Protein AF-X1D883-F1 (afdb_monomer)

Solvent-accessible surface area (backbone atoms only — not comparable to full-atom values): 13574 Å² total; per-residue (Å²): 134,87,80,60,68,56,67,52,77,50,74,53,101,88,51,75,39,52,42,36,80,60,18,36,66,36,78,69,44,77,38,83,47,98,92,41,38,21,60,31,27,49,59,65,89,51,44,82,76,77,52,63,27,38,45,31,42,34,38,38,55,50,64,95,82,38,52,54,21,26,47,31,27,39,49,76,81,85,54,86,77,44,56,49,48,35,40,38,39,30,52,27,39,37,38,23,12,22,16,48,33,36,62,37,104,62,42,32,28,40,35,42,33,40,38,30,47,28,41,37,35,35,45,79,39,101,75,44,44,35,33,32,39,48,55,26,58,74,58,17,36,45,39,35,40,30,48,27,39,36,37,23,45,24,32,39,36,44,30,25,34,33,46,34,39,43,30,47,29,40,35,36,40,32,23,67,88,44,82,40,76,28,39,37,34,37,41,32,45,32,27,57,25,40,42,29,49,28,37,33,33,51,34,90,75,49,44,44,51,38,37,31,36,34,36,35,29,36,32,32,51,26,38,42,29,47,27,38,30,31,61,23,36,26,29,36,40,42,79,33,80,64,63,17,29,48,36,37,41,32,45,27,40,25,38,23,41,83,77,90,59,87,71,93,45,63,35,79,46,74,38,51,45,65,64,46,77,44,77,58,47,73,46,121

Foldseek 3Di:
DDFDFDWDWDDDVVDTKGFDTPWGWDQWDQDQDPPAGERTEHEQVSPPVVDATETAQTETDPPPPHLRYEPYEPDDPPDAEGEDERYEYEHYEYETNAADYDYDPHAYAYEAHHHEHYEYEHAQDPRHDENEAHAHPAEHENAEHEHYEYHEQEHYEYHRYEHYEHAHYEYAHAHAPDAAAGEHYEYENYENYEYAHYEYAYHPRHPYQAFEHEEYEQYYLYEYEHYEHAAGQAYYYYPYQERAENYEYEHYEFHYDNPPGDDHHQDYYDNYHNYHYYNYHTHD

pLDDT: mean 79.9, std 17.35, range [32.41, 98.75]

InterPro domains:
  IPR006626 Parallel beta-helix repeat [SM00710] (20-41)
  IPR006626 Parallel beta-helix repeat [SM00710] (50-86)
  IPR006626 Parallel beta-helix repeat [SM00710] (140-160)
  IPR006626 Parallel beta-helix repeat [SM00710] (190-213)
  IPR006626 Parallel beta-helix repeat [SM00710] (219-240)
  IPR006626 Parallel beta-helix repeat [SM00710] (244-270)
  IPR011050 Pectin lyase fold/virulence factor [SSF51126] (13-282)
  IPR012334 Pectin lyase fold [G3DSA:2.160.20.10] (1-284)

Organism: NCBI:txid412755

Structure (mmCIF, N/CA/C/O backbone):
data_AF-X1D883-F1
#
_entry.id   AF-X1D883-F1
#
loop_
_atom_site.group_PDB
_atom_site.id
_atom_site.type_symbol
_atom_site.label_atom_id
_atom_site.label_alt_id
_atom_site.label_comp_id
_atom_site.label_asym_id
_atom_site.label_entity_id
_atom_site.label_seq_id
_atom_site.pdbx_PDB_ins_code
_atom_site.Cartn_x
_atom_site.Cartn_y
_atom_site.Cartn_z
_atom_site.occupancy
_atom_site.B_iso_or_equiv
_atom_site.auth_seq_id
_atom_site.auth_comp_id
_atom_site.auth_asym_id
_atom_site.auth_atom_id
_atom_site.pdbx_PDB_model_num
ATOM 1 N N . THR A 1 1 ? -4.582 23.651 20.468 1.00 42.09 1 THR A N 1
ATOM 2 C CA . THR A 1 1 ? -3.365 22.908 20.849 1.00 42.09 1 THR A CA 1
ATOM 3 C C . THR A 1 1 ? -2.184 23.548 20.151 1.00 42.09 1 THR A C 1
ATOM 5 O O . THR A 1 1 ? -2.283 23.847 18.969 1.00 42.09 1 THR A O 1
ATOM 8 N N . THR A 1 2 ? -1.123 23.874 20.884 1.00 32.41 2 THR A N 1
ATOM 9 C CA . THR A 1 2 ? 0.096 24.473 20.321 1.00 32.41 2 THR A CA 1
ATOM 10 C C . THR A 1 2 ? 0.924 23.347 19.706 1.00 32.41 2 THR A C 1
ATOM 12 O O . THR A 1 2 ? 1.340 22.447 20.430 1.00 32.41 2 THR A O 1
ATOM 15 N N . TYR A 1 3 ? 1.105 23.344 18.385 1.00 36.00 3 TYR A N 1
ATOM 16 C CA . TYR A 1 3 ? 1.985 22.384 17.714 1.00 36.00 3 TYR A CA 1
ATOM 17 C C . TYR A 1 3 ? 3.427 22.851 17.908 1.00 36.00 3 TYR A C 1
ATOM 19 O O . TYR A 1 3 ? 3.770 23.959 17.501 1.00 36.00 3 TYR A O 1
ATOM 27 N N . ASN A 1 4 ? 4.257 22.036 18.555 1.00 38.09 4 ASN A N 1
ATOM 28 C CA . ASN A 1 4 ? 5.688 22.300 18.629 1.00 38.09 4 ASN A CA 1
ATOM 29 C C . ASN A 1 4 ? 6.327 21.748 17.352 1.00 38.09 4 ASN A C 1
ATOM 31 O O . ASN A 1 4 ? 6.221 20.553 17.088 1.00 38.09 4 ASN A O 1
ATOM 35 N N . THR A 1 5 ? 6.972 22.604 16.563 1.00 38.53 5 THR A N 1
ATOM 36 C CA . THR A 1 5 ? 7.836 22.154 15.468 1.00 38.53 5 THR A CA 1
ATOM 37 C C . THR A 1 5 ? 9.065 21.505 16.089 1.00 38.53 5 THR A C 1
ATOM 39 O O . THR A 1 5 ? 9.825 22.176 16.788 1.00 38.53 5 THR A O 1
ATOM 42 N N . VAL A 1 6 ? 9.243 20.201 15.883 1.00 41.31 6 VAL A N 1
ATOM 43 C CA . VAL A 1 6 ? 10.433 19.488 16.355 1.00 41.31 6 VAL A CA 1
ATOM 44 C C . VAL A 1 6 ? 11.397 19.379 15.182 1.00 41.31 6 VAL A C 1
ATOM 46 O O . VAL A 1 6 ? 11.105 18.703 14.202 1.00 41.31 6 VAL A O 1
ATOM 49 N N . HIS A 1 7 ? 12.537 20.058 15.281 1.00 39.41 7 HIS A N 1
ATOM 50 C CA . HIS A 1 7 ? 13.674 19.813 14.402 1.00 39.41 7 HIS A CA 1
ATOM 51 C C . HIS A 1 7 ? 14.576 18.789 15.093 1.00 39.41 7 HIS A C 1
ATOM 53 O O . HIS A 1 7 ? 15.016 19.015 16.223 1.00 39.41 7 HIS A O 1
ATOM 59 N N . VAL A 1 8 ? 14.780 17.636 14.455 1.00 49.00 8 VAL A N 1
ATOM 60 C CA . VAL A 1 8 ? 15.656 16.574 14.961 1.00 49.00 8 VAL A CA 1
ATOM 61 C C . VAL A 1 8 ? 16.778 16.392 13.955 1.00 49.00 8 VAL A C 1
ATOM 63 O O . VAL A 1 8 ? 16.603 15.708 12.949 1.00 49.00 8 VAL A O 1
ATOM 66 N N . ASP A 1 9 ? 17.927 16.989 14.251 1.00 40.84 9 ASP A N 1
ATOM 67 C CA . ASP A 1 9 ? 19.173 16.664 13.569 1.00 40.84 9 ASP A CA 1
ATOM 68 C C . ASP A 1 9 ? 19.806 15.473 14.284 1.00 40.84 9 ASP A C 1
ATOM 70 O O . ASP A 1 9 ? 20.277 15.589 15.420 1.00 40.84 9 ASP A O 1
ATOM 74 N N . PHE A 1 10 ? 19.835 14.314 13.628 1.00 44.75 10 PHE A N 1
ATOM 75 C CA . PHE A 1 10 ? 20.725 13.241 14.053 1.00 44.75 10 PHE A CA 1
ATOM 76 C C . PHE A 1 10 ? 21.980 13.289 13.186 1.00 44.75 10 PHE A C 1
ATOM 78 O O . PHE A 1 10 ? 21.936 13.066 11.975 1.00 44.75 10 PHE A O 1
ATOM 85 N N . VAL A 1 11 ? 23.109 13.608 13.816 1.00 40.00 11 VAL A N 1
ATOM 86 C CA . VAL A 1 11 ? 24.421 13.625 13.168 1.00 40.00 11 VAL A CA 1
ATOM 87 C C . VAL A 1 11 ? 25.138 12.336 13.551 1.00 40.00 11 VAL A C 1
ATOM 89 O O . VAL A 1 11 ? 25.642 12.208 14.666 1.00 40.00 11 VAL A O 1
ATOM 92 N N . ASN A 1 12 ? 25.186 11.369 12.635 1.00 40.53 12 ASN A N 1
ATOM 93 C CA . ASN A 1 12 ? 26.183 10.303 12.722 1.00 40.53 12 ASN A CA 1
ATOM 94 C C . ASN A 1 12 ? 27.512 10.867 12.167 1.00 40.53 12 ASN A C 1
ATOM 96 O O . ASN A 1 12 ? 27.457 11.713 11.270 1.00 40.53 12 ASN A O 1
ATOM 100 N N . PRO A 1 13 ? 28.700 10.434 12.628 1.00 43.12 13 PRO A N 1
ATOM 101 C CA . PRO A 1 13 ? 30.003 10.751 12.030 1.00 43.12 13 PRO A CA 1
ATOM 102 C C 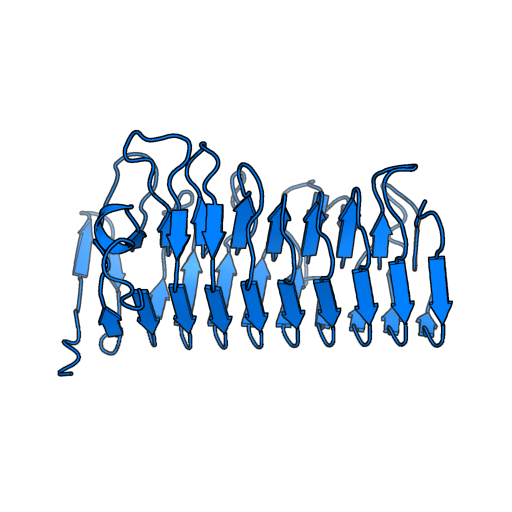. PRO A 1 13 ? 30.096 10.767 10.490 1.00 43.12 13 PRO A C 1
ATOM 104 O O . PRO A 1 13 ? 30.940 11.492 9.971 1.00 43.12 13 PRO A O 1
ATOM 107 N N . ASP A 1 14 ? 29.223 10.047 9.774 1.00 48.59 14 ASP A N 1
ATOM 108 C CA . ASP A 1 14 ? 29.270 9.887 8.314 1.00 48.59 14 ASP A CA 1
ATOM 109 C C . ASP A 1 14 ? 28.107 10.553 7.536 1.00 48.59 14 ASP A C 1
ATOM 111 O O . ASP A 1 14 ? 28.023 10.405 6.317 1.00 48.59 14 ASP A O 1
ATOM 115 N N . GLY A 1 15 ? 27.199 11.297 8.191 1.00 49.12 15 GLY A N 1
ATOM 116 C CA . GLY A 1 15 ? 26.105 11.998 7.497 1.00 49.12 15 GLY A CA 1
ATOM 117 C C . GLY A 1 15 ? 25.004 12.570 8.400 1.00 49.12 15 GLY A C 1
ATOM 118 O O . GLY A 1 15 ? 24.756 12.073 9.500 1.00 49.12 15 GLY A O 1
ATOM 119 N N . VAL A 1 16 ? 24.340 13.625 7.913 1.00 48.31 16 VAL A N 1
ATOM 120 C CA . VAL A 1 16 ? 23.242 14.339 8.591 1.00 48.31 16 VAL A CA 1
ATOM 121 C C . VAL A 1 16 ? 21.895 13.783 8.132 1.00 48.31 16 VAL A C 1
ATOM 123 O O . VAL A 1 16 ? 21.632 13.718 6.933 1.00 48.31 16 VAL A O 1
ATOM 126 N N . TRP A 1 17 ? 21.042 13.423 9.089 1.00 53.47 17 TRP A N 1
ATOM 127 C CA . TRP A 1 17 ? 19.622 13.156 8.870 1.00 53.47 17 TRP A CA 1
ATOM 128 C C . TRP A 1 17 ? 18.882 14.480 8.996 1.00 53.47 17 TRP A C 1
ATOM 130 O O . TRP A 1 17 ? 19.042 15.154 10.012 1.00 53.47 17 TRP A O 1
ATOM 140 N N . VAL A 1 18 ? 18.070 14.849 8.007 1.00 52.09 18 VAL A N 1
ATOM 141 C CA . VAL A 1 18 ? 17.283 16.086 8.081 1.00 52.09 18 VAL A CA 1
ATOM 142 C C . VAL A 1 18 ? 15.812 15.722 8.209 1.00 52.09 18 VAL A C 1
ATOM 144 O O . VAL A 1 18 ? 15.144 15.464 7.211 1.00 52.09 18 VAL A O 1
ATOM 147 N N . LEU A 1 19 ? 15.297 15.716 9.442 1.00 60.84 19 LEU A N 1
ATOM 148 C CA . LEU A 1 19 ? 13.869 15.932 9.658 1.00 60.84 19 LEU A CA 1
ATOM 149 C C . LEU A 1 19 ? 13.640 17.444 9.567 1.00 60.84 19 LEU A C 1
ATOM 151 O O . LEU A 1 19 ? 14.034 18.196 10.465 1.00 60.84 19 LEU A O 1
ATOM 155 N N . SER A 1 20 ? 13.082 17.910 8.449 1.00 53.97 20 SER A N 1
ATOM 156 C CA . SER A 1 20 ? 12.985 19.349 8.186 1.00 53.97 20 SER A CA 1
ATOM 157 C C . SER A 1 20 ? 12.098 20.085 9.195 1.00 53.97 20 SER A C 1
ATOM 159 O O . SER A 1 20 ? 11.187 19.518 9.806 1.00 53.97 20 SER A O 1
ATOM 161 N N . GLU A 1 21 ? 12.315 21.398 9.300 1.00 51.75 21 GLU A N 1
ATOM 162 C CA . GLU A 1 21 ? 11.361 22.316 9.921 1.00 51.75 21 GLU A CA 1
ATOM 163 C C . GLU A 1 21 ? 9.956 22.114 9.313 1.00 51.75 21 GLU A C 1
ATOM 165 O O . GLU A 1 21 ? 9.810 21.929 8.104 1.00 51.75 21 GLU A O 1
ATOM 170 N N . GLY A 1 22 ? 8.917 22.126 10.152 1.00 59.78 22 GLY A N 1
ATOM 171 C CA . GLY A 1 22 ? 7.511 21.990 9.740 1.00 59.78 22 GLY A CA 1
ATOM 172 C C . GLY A 1 22 ? 6.844 20.656 10.087 1.00 59.78 22 GLY A C 1
ATOM 173 O O . GLY A 1 22 ? 5.615 20.597 10.079 1.00 59.78 22 GLY A O 1
ATOM 174 N N . CYS A 1 23 ? 7.617 19.637 10.476 1.00 76.50 23 CYS A N 1
ATOM 175 C CA . CYS A 1 23 ? 7.079 18.358 10.934 1.00 76.50 23 CYS A CA 1
ATOM 176 C C . CYS A 1 23 ? 6.261 18.543 12.227 1.00 76.50 23 CYS A C 1
ATOM 178 O O . CYS A 1 23 ? 6.781 18.965 13.269 1.00 76.50 23 CYS A O 1
ATOM 180 N N . LYS A 1 24 ? 4.961 18.249 12.151 1.00 78.12 24 LYS A N 1
ATOM 181 C CA . LYS A 1 24 ? 4.031 18.274 13.282 1.00 78.12 24 LYS A CA 1
ATOM 182 C C . LYS A 1 24 ? 3.822 16.857 13.764 1.00 78.12 24 LYS A C 1
ATOM 184 O O . LYS A 1 24 ? 3.283 16.016 13.048 1.00 78.12 24 LYS A O 1
ATOM 189 N N . VAL A 1 25 ? 4.209 16.630 15.009 1.00 75.94 25 VAL A N 1
ATOM 190 C CA . VAL A 1 25 ? 4.087 15.328 15.643 1.00 75.94 25 VAL A CA 1
ATOM 191 C C . VAL A 1 25 ? 3.340 15.485 16.960 1.00 75.94 25 VAL A C 1
ATOM 193 O O . VAL A 1 25 ? 3.672 16.356 17.766 1.00 75.94 25 VAL A O 1
ATOM 196 N N . SER A 1 26 ? 2.324 14.657 17.189 1.00 73.19 26 SER A N 1
ATOM 197 C CA . SER A 1 26 ? 1.608 14.588 18.466 1.00 73.19 26 SER A CA 1
ATOM 198 C C . SER A 1 26 ? 1.482 13.147 18.924 1.00 73.19 26 SER A C 1
ATOM 200 O O . SER A 1 26 ? 1.161 12.275 18.122 1.00 73.19 26 SER A O 1
ATOM 202 N N . ASN A 1 27 ? 1.688 12.915 20.223 1.00 67.06 27 ASN A N 1
ATOM 203 C CA . ASN A 1 27 ? 1.524 11.600 20.845 1.00 67.06 27 ASN A CA 1
ATOM 204 C C . ASN A 1 27 ? 2.389 10.509 20.185 1.00 67.06 27 ASN A C 1
ATOM 206 O O . ASN A 1 27 ? 1.925 9.398 19.980 1.00 67.06 27 ASN A O 1
ATOM 210 N N . VAL A 1 28 ? 3.644 10.822 19.843 1.00 67.12 28 VAL A N 1
ATOM 211 C CA . VAL A 1 28 ? 4.614 9.868 19.272 1.00 67.12 28 VAL A CA 1
ATOM 212 C C . VAL A 1 28 ? 5.893 9.878 20.100 1.00 67.12 28 VAL A C 1
ATOM 214 O O . VAL A 1 28 ? 6.270 10.909 20.664 1.00 67.12 28 VAL A O 1
ATOM 217 N N . ARG A 1 29 ? 6.584 8.736 20.142 1.00 61.38 29 ARG A N 1
ATOM 218 C CA . ARG A 1 29 ? 7.944 8.630 20.667 1.00 61.38 29 ARG A CA 1
ATOM 219 C C . ARG A 1 29 ? 8.944 8.568 19.508 1.00 61.38 29 ARG A C 1
ATOM 221 O O . ARG A 1 29 ? 8.714 7.900 18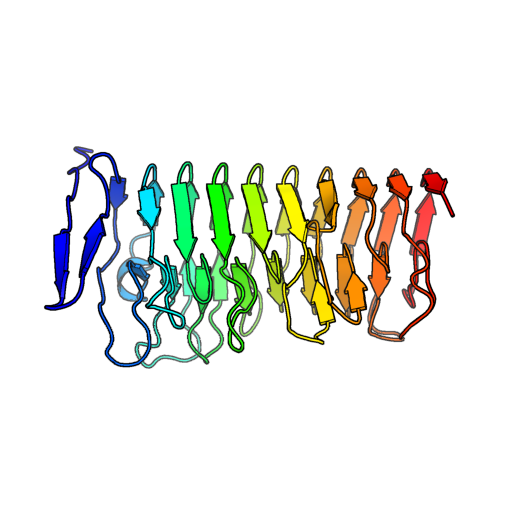.508 1.00 61.38 29 ARG A O 1
ATOM 228 N N . ILE A 1 30 ? 10.067 9.264 19.639 1.00 59.44 30 ILE A N 1
ATOM 229 C CA . ILE A 1 30 ? 11.195 9.126 18.707 1.00 59.44 30 ILE A CA 1
ATOM 230 C C . ILE A 1 30 ? 12.075 7.990 19.238 1.00 59.44 30 ILE A C 1
ATOM 232 O O . ILE A 1 30 ? 12.497 8.038 20.397 1.00 59.44 30 ILE A O 1
ATOM 236 N N . GLU A 1 31 ? 12.317 6.962 18.424 1.00 57.31 31 GLU A N 1
ATOM 237 C CA . GLU A 1 31 ? 13.081 5.768 18.809 1.00 57.31 31 GLU A CA 1
ATOM 238 C C . GLU A 1 31 ? 14.139 5.446 17.749 1.00 57.31 31 GLU A C 1
ATOM 240 O O . GLU A 1 31 ? 13.816 4.928 16.690 1.00 57.31 31 GLU A O 1
ATOM 245 N N . ALA A 1 32 ? 15.414 5.717 18.044 1.00 51.53 32 ALA A N 1
ATOM 246 C CA . ALA A 1 32 ? 16.527 5.242 17.226 1.00 51.53 32 ALA A CA 1
ATOM 247 C C . ALA A 1 32 ? 16.981 3.863 17.736 1.00 51.53 32 ALA A C 1
ATOM 249 O O . ALA A 1 32 ? 17.438 3.746 18.874 1.00 51.53 32 ALA A O 1
ATOM 250 N N . GLU A 1 33 ? 16.857 2.824 16.909 1.00 50.41 33 GLU A N 1
ATOM 251 C CA . GLU A 1 33 ? 17.319 1.463 17.217 1.00 50.41 33 GLU A CA 1
ATOM 252 C C . GLU A 1 33 ? 18.593 1.106 16.432 1.00 50.41 33 GLU A C 1
ATOM 254 O O . GLU A 1 33 ? 18.836 1.627 15.342 1.00 50.41 33 GLU A O 1
ATOM 259 N N . SER A 1 34 ? 19.411 0.201 16.984 1.00 42.09 34 SER A N 1
ATOM 260 C CA . SER A 1 34 ? 20.708 -0.210 16.422 1.00 42.09 34 SER A CA 1
ATOM 261 C C . SER A 1 34 ? 20.616 -1.060 15.151 1.00 42.09 34 SER A C 1
ATOM 263 O O . SER A 1 34 ? 21.582 -1.115 14.393 1.00 42.09 34 SER A O 1
ATOM 265 N N . ASP A 1 35 ? 19.469 -1.701 14.907 1.00 51.06 35 ASP A N 1
ATOM 266 C CA . ASP A 1 35 ? 19.328 -2.775 13.908 1.00 51.06 35 ASP A CA 1
ATOM 267 C C . ASP A 1 35 ? 18.486 -2.338 12.689 1.00 51.06 35 ASP A C 1
ATOM 269 O O . ASP A 1 35 ? 18.179 -3.120 11.788 1.00 51.06 35 ASP A O 1
ATOM 273 N N . GLY A 1 36 ? 18.110 -1.063 12.659 1.00 53.44 36 GLY A N 1
ATOM 274 C CA . GLY A 1 36 ? 17.276 -0.439 11.644 1.00 53.44 36 GLY A CA 1
ATOM 275 C C . GLY A 1 36 ? 16.623 0.792 12.249 1.00 53.44 36 GLY A C 1
ATOM 276 O O . GLY A 1 36 ? 15.939 0.702 13.267 1.00 53.44 36 GLY A O 1
ATOM 277 N N . ILE A 1 37 ? 16.870 1.957 11.662 1.00 56.38 37 ILE A N 1
ATOM 278 C CA . ILE A 1 37 ? 16.493 3.224 12.290 1.00 56.38 37 ILE A CA 1
ATOM 279 C C . ILE A 1 37 ? 15.048 3.541 11.897 1.00 56.38 37 ILE A C 1
ATOM 281 O O . ILE A 1 37 ? 14.760 3.782 10.724 1.00 56.38 37 ILE A O 1
ATOM 285 N N . GLY A 1 38 ? 14.144 3.497 12.878 1.00 57.50 38 GLY A N 1
ATOM 286 C CA . GLY A 1 38 ? 12.826 4.119 12.794 1.00 57.50 38 GLY A CA 1
ATOM 287 C C . GLY A 1 38 ? 12.935 5.607 13.124 1.00 57.50 38 GLY A C 1
ATOM 288 O O . GLY A 1 38 ? 13.575 5.957 14.108 1.00 57.50 38 GLY A O 1
ATOM 289 N N . VAL A 1 39 ? 12.335 6.504 12.342 1.00 65.38 39 VAL A N 1
ATOM 290 C CA . VAL A 1 39 ? 12.277 7.929 12.738 1.00 65.38 39 VAL A CA 1
ATOM 291 C C . VAL A 1 39 ? 11.252 8.114 13.859 1.00 65.38 39 VAL A C 1
ATOM 293 O O . VAL A 1 39 ? 11.502 8.807 14.846 1.00 65.38 39 VAL A O 1
ATOM 296 N N . PHE A 1 40 ? 10.114 7.429 13.741 1.00 71.81 40 PHE A N 1
ATOM 297 C CA . PHE A 1 40 ? 9.021 7.461 14.705 1.00 71.81 40 PHE A CA 1
ATOM 298 C C . PHE A 1 40 ? 8.687 6.055 15.206 1.00 71.81 40 PHE A C 1
ATOM 300 O O . PHE A 1 40 ? 8.325 5.185 14.414 1.00 71.81 40 PHE A O 1
ATOM 307 N N . GLY A 1 41 ? 8.778 5.854 16.522 1.00 67.94 41 GLY A N 1
ATOM 308 C CA . GLY A 1 41 ? 8.332 4.651 17.219 1.00 67.94 41 GLY A CA 1
ATOM 309 C C . GLY A 1 41 ? 6.954 4.874 17.841 1.00 67.94 41 GLY A C 1
ATOM 310 O O . GLY A 1 41 ? 6.777 5.743 18.701 1.00 67.94 41 GLY A O 1
ATOM 311 N N . ILE A 1 42 ? 5.952 4.102 17.418 1.00 67.75 42 ILE A N 1
ATOM 312 C CA . ILE A 1 42 ? 4.600 4.176 17.997 1.00 67.75 42 ILE A CA 1
ATOM 313 C C . ILE A 1 42 ? 4.393 2.981 18.931 1.00 67.75 42 ILE A C 1
ATOM 315 O O . ILE A 1 42 ? 4.333 1.839 18.479 1.00 67.75 42 ILE A O 1
ATOM 319 N N . GLY A 1 43 ? 4.296 3.262 20.236 1.00 61.69 43 GLY A N 1
ATOM 320 C CA . GLY A 1 43 ? 4.051 2.283 21.302 1.00 61.69 43 GLY A CA 1
ATOM 321 C C . GLY A 1 43 ? 2.639 2.359 21.905 1.00 61.69 43 GLY A C 1
ATOM 322 O O . GLY A 1 43 ? 1.899 3.320 21.705 1.00 61.69 43 GLY A O 1
ATOM 323 N N . THR A 1 44 ? 2.270 1.340 22.684 1.00 51.59 44 THR A N 1
ATOM 324 C CA . THR A 1 44 ? 0.899 1.077 23.177 1.00 51.59 44 THR A CA 1
ATOM 325 C C . THR A 1 44 ? 0.422 1.997 24.3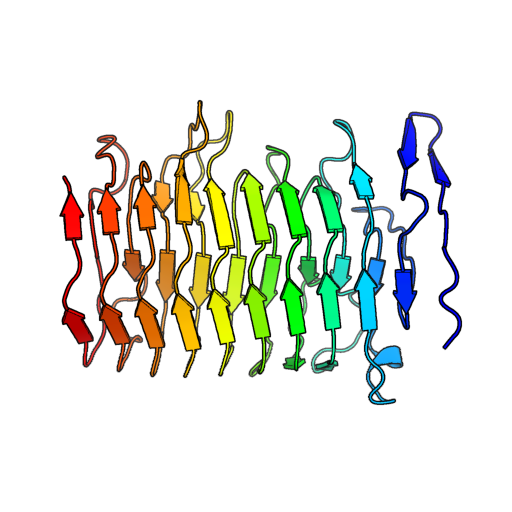04 1.00 51.59 44 THR A C 1
ATOM 327 O O . THR A 1 44 ? -0.777 2.142 24.520 1.00 51.59 44 THR A O 1
ATOM 330 N N . THR A 1 45 ? 1.324 2.671 25.022 1.00 49.81 45 THR A N 1
ATOM 331 C CA . THR A 1 45 ? 0.962 3.596 26.115 1.00 49.81 45 THR A CA 1
ATOM 332 C C . THR A 1 45 ? 0.244 4.859 25.635 1.00 49.81 45 THR A C 1
ATOM 334 O O . THR A 1 45 ? -0.271 5.614 26.455 1.00 49.81 45 THR A O 1
ATOM 337 N N . LEU A 1 46 ? 0.201 5.085 24.322 1.00 50.69 46 LEU A N 1
ATOM 338 C CA . LEU A 1 46 ? -0.428 6.244 23.692 1.00 50.69 46 LEU A CA 1
ATOM 339 C C . LEU A 1 46 ? -1.893 5.981 23.300 1.00 50.69 46 LEU A C 1
ATOM 341 O O . LEU A 1 46 ? -2.618 6.921 23.003 1.00 50.69 46 LEU A O 1
ATOM 345 N N . THR A 1 47 ? -2.357 4.725 23.326 1.00 49.66 47 THR A N 1
ATOM 346 C CA . THR A 1 47 ? -3.649 4.330 22.729 1.00 49.66 47 THR A CA 1
ATOM 347 C C . THR A 1 47 ? -4.778 4.164 23.746 1.00 49.66 47 THR A C 1
ATOM 349 O O . THR A 1 47 ? -5.934 4.001 23.361 1.00 49.66 47 THR A O 1
ATOM 352 N N . SER A 1 48 ? -4.491 4.273 25.050 1.00 51.03 48 SER A N 1
ATOM 353 C CA . SER A 1 48 ? -5.519 4.205 26.098 1.00 51.03 48 SER A CA 1
ATOM 354 C C . SER A 1 48 ? -6.248 5.529 26.364 1.00 51.03 48 SER A C 1
ATOM 356 O O . SER A 1 48 ? -7.263 5.507 27.058 1.00 51.03 48 SER A O 1
ATOM 358 N N . SER A 1 49 ? -5.758 6.674 25.865 1.00 51.00 49 SER A N 1
ATOM 359 C CA . SER A 1 49 ? -6.384 7.989 26.109 1.00 51.00 49 SER A CA 1
ATOM 360 C C . SER A 1 49 ? -7.394 8.419 25.041 1.00 51.00 49 SER A C 1
ATOM 362 O O . SER A 1 49 ? -8.158 9.349 25.282 1.00 51.00 49 SER A O 1
ATOM 364 N N . GLY A 1 50 ? -7.446 7.730 23.895 1.00 59.25 50 GLY A N 1
ATOM 365 C CA . GLY A 1 50 ? -8.299 8.116 22.766 1.00 59.25 50 GLY A CA 1
ATOM 366 C C . GLY A 1 50 ? -7.773 9.307 21.959 1.00 59.25 50 GLY A C 1
ATOM 367 O O . GLY A 1 50 ? -8.484 9.778 21.075 1.00 59.25 50 GLY A O 1
ATOM 368 N N . ASP A 1 51 ? -6.554 9.776 22.233 1.00 65.25 51 ASP A N 1
ATOM 369 C CA . ASP A 1 51 ? -5.953 10.888 21.502 1.00 65.25 51 ASP A CA 1
ATOM 370 C C . ASP A 1 51 ? -5.385 10.435 20.150 1.00 65.25 51 ASP A C 1
ATOM 372 O O . ASP A 1 51 ? -4.820 9.347 20.026 1.00 65.25 51 ASP A O 1
ATOM 376 N N . ASP A 1 52 ? -5.498 11.300 19.143 1.00 73.50 52 ASP A N 1
ATOM 377 C CA . ASP A 1 52 ? -4.936 11.042 17.819 1.00 73.50 52 ASP A CA 1
ATOM 378 C C . ASP A 1 52 ? -3.400 11.093 17.858 1.00 73.50 52 ASP A C 1
ATOM 380 O O . ASP A 1 52 ? -2.784 12.027 18.398 1.00 73.50 52 ASP A O 1
ATOM 384 N N . VAL A 1 53 ? -2.769 10.108 17.224 1.00 79.62 53 VAL A N 1
ATOM 385 C CA . VAL A 1 53 ? -1.340 10.120 16.910 1.00 79.62 53 VAL A CA 1
ATOM 386 C C . VAL A 1 53 ? -1.191 10.760 15.539 1.00 79.62 53 VAL A C 1
ATOM 388 O O . VAL A 1 53 ? -1.622 10.181 14.548 1.00 79.62 53 VAL A O 1
ATOM 391 N N . THR A 1 54 ? -0.618 11.961 15.460 1.00 82.69 54 THR A N 1
ATOM 392 C CA . THR A 1 54 ? -0.489 12.690 14.187 1.00 82.69 54 THR A CA 1
ATOM 393 C C . THR A 1 54 ? 0.973 12.842 13.800 1.00 82.69 54 THR A C 1
ATOM 395 O O . THR A 1 54 ? 1.777 13.259 14.631 1.00 82.69 54 THR A O 1
ATOM 398 N N . ILE A 1 55 ? 1.294 12.541 12.541 1.00 86.69 55 ILE A N 1
ATOM 399 C CA . ILE A 1 55 ? 2.578 12.819 11.887 1.00 86.69 55 ILE A CA 1
ATOM 400 C C . ILE A 1 55 ? 2.271 13.535 10.566 1.00 86.69 55 ILE A C 1
ATOM 402 O O . ILE A 1 55 ? 1.760 12.931 9.618 1.00 86.69 55 ILE A O 1
ATOM 406 N N . GLU A 1 56 ? 2.525 14.841 10.523 1.00 89.56 56 GLU A N 1
ATOM 407 C CA . GLU A 1 56 ? 2.128 15.716 9.418 1.00 89.56 56 GLU A CA 1
ATOM 408 C C . GLU A 1 56 ? 3.278 16.602 8.929 1.00 89.56 56 GLU A C 1
ATOM 410 O O . GLU A 1 56 ? 3.975 17.215 9.738 1.00 89.56 56 GLU A O 1
ATOM 415 N N . GLY A 1 57 ? 3.405 16.760 7.608 1.00 88.38 57 GLY A N 1
ATOM 416 C CA . GLY A 1 57 ? 4.255 17.800 7.016 1.00 88.38 57 GLY A CA 1
ATOM 417 C C . GLY A 1 57 ? 5.756 17.541 7.140 1.00 88.38 57 GLY A C 1
ATOM 418 O O . GLY A 1 57 ? 6.546 18.483 7.079 1.00 88.38 57 GLY A O 1
ATOM 419 N N . CYS A 1 58 ? 6.164 16.295 7.374 1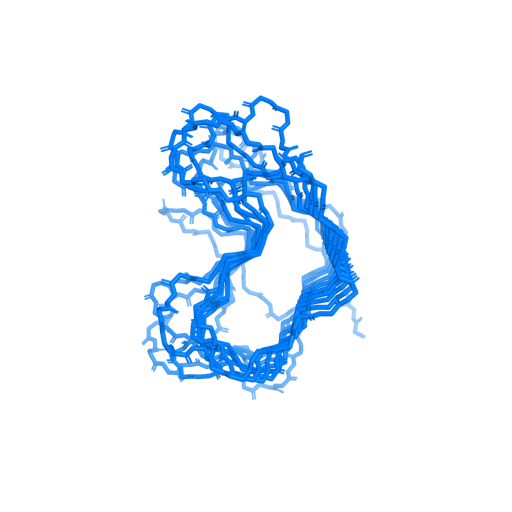.00 85.06 58 CYS A N 1
ATOM 420 C CA . CYS A 1 58 ? 7.560 15.946 7.584 1.00 85.06 58 CYS A CA 1
ATOM 421 C C . CYS A 1 58 ? 8.252 15.673 6.245 1.00 85.06 58 CYS A C 1
ATOM 423 O O . CYS A 1 58 ? 7.723 14.950 5.396 1.00 85.06 58 CYS A O 1
ATOM 425 N N . VAL A 1 59 ? 9.461 16.212 6.080 1.00 85.75 59 VAL A N 1
ATOM 426 C CA . VAL A 1 59 ? 10.386 15.794 5.024 1.00 85.75 59 VAL A CA 1
ATOM 427 C C . VAL A 1 59 ? 11.443 14.900 5.651 1.00 85.75 59 VAL A C 1
ATOM 429 O O . VAL A 1 59 ? 12.054 15.282 6.650 1.00 85.75 59 VAL A O 1
ATOM 432 N N . PHE A 1 60 ? 11.627 13.716 5.078 1.00 81.88 60 PHE A N 1
ATOM 433 C CA . PHE A 1 60 ? 12.620 12.744 5.510 1.00 81.88 60 PHE A CA 1
ATOM 434 C C . PHE A 1 60 ? 13.366 12.184 4.304 1.00 81.88 60 PHE A C 1
ATOM 436 O O . PHE A 1 60 ? 12.748 11.724 3.348 1.00 81.88 60 PHE A O 1
ATOM 443 N N . ASP A 1 61 ? 14.691 12.186 4.373 1.00 83.75 61 ASP A N 1
ATOM 444 C CA . ASP A 1 61 ? 15.564 11.571 3.379 1.00 83.75 61 ASP A CA 1
ATOM 445 C C . ASP A 1 61 ? 16.584 10.687 4.102 1.00 83.75 61 ASP A C 1
ATOM 447 O O . ASP A 1 61 ? 17.434 11.186 4.845 1.00 83.75 61 ASP A O 1
ATOM 451 N N . CYS A 1 62 ? 16.479 9.367 3.923 1.00 74.12 62 CYS A N 1
ATOM 452 C CA . CYS A 1 62 ? 17.406 8.414 4.531 1.00 74.12 62 CYS A CA 1
ATOM 453 C C . CYS A 1 62 ? 18.807 8.431 3.895 1.00 74.12 62 CYS A C 1
ATOM 455 O O . CYS A 1 62 ? 19.729 7.832 4.451 1.00 74.12 62 CYS A O 1
ATOM 457 N N . GLY A 1 63 ? 18.984 9.068 2.732 1.00 69.81 63 GLY A N 1
ATOM 458 C CA . GLY A 1 63 ? 20.213 9.006 1.946 1.00 69.81 63 GLY A CA 1
ATOM 459 C C . GLY A 1 63 ? 20.555 7.593 1.441 1.00 69.81 63 GLY A C 1
ATOM 460 O O . GLY A 1 63 ? 19.921 6.594 1.777 1.00 69.81 63 GLY A O 1
ATOM 461 N N . ALA A 1 64 ? 21.610 7.487 0.627 1.00 65.50 64 ALA A N 1
ATOM 462 C CA . ALA A 1 64 ? 21.997 6.238 -0.048 1.00 65.50 64 ALA A CA 1
ATOM 463 C C . ALA A 1 64 ? 22.608 5.155 0.870 1.00 65.50 64 ALA A C 1
ATOM 465 O O . ALA A 1 64 ? 22.835 4.029 0.430 1.00 65.50 64 ALA A O 1
ATOM 466 N N . TYR A 1 65 ? 22.919 5.484 2.126 1.00 61.06 65 TYR A N 1
ATOM 467 C CA . TYR A 1 65 ? 23.731 4.633 3.004 1.00 61.06 65 TYR A CA 1
ATOM 468 C C . TYR A 1 65 ? 22.910 3.773 3.972 1.00 61.06 65 TYR A C 1
ATOM 470 O O . TYR A 1 65 ? 23.428 2.787 4.497 1.00 61.06 65 TYR A O 1
ATOM 478 N N . PHE A 1 66 ? 21.638 4.109 4.203 1.00 63.97 66 PHE A N 1
ATOM 479 C CA . PHE A 1 66 ? 20.794 3.437 5.192 1.00 63.97 66 PHE A CA 1
ATOM 480 C C . PHE A 1 66 ? 19.724 2.584 4.521 1.00 63.97 66 PHE A C 1
ATOM 482 O O . PHE A 1 66 ? 18.553 2.954 4.427 1.00 63.97 66 PHE A O 1
ATOM 489 N N . THR A 1 67 ? 20.147 1.395 4.097 1.00 69.88 67 THR A N 1
ATOM 490 C CA . THR A 1 67 ? 19.284 0.397 3.453 1.00 69.88 67 THR A CA 1
ATOM 491 C C . THR A 1 67 ? 18.214 -0.166 4.402 1.00 69.88 67 THR A C 1
ATOM 493 O O . THR A 1 67 ? 17.134 -0.548 3.960 1.00 69.88 67 THR A O 1
ATOM 496 N N . SER A 1 68 ? 18.474 -0.156 5.713 1.00 76.25 68 SER A N 1
ATOM 497 C CA . SER A 1 68 ? 17.543 -0.594 6.761 1.00 76.25 68 SER A CA 1
ATOM 498 C C . SER A 1 68 ? 16.956 0.599 7.523 1.00 76.25 68 SER A C 1
ATOM 500 O O . SER A 1 68 ? 17.364 0.881 8.651 1.00 76.25 68 SER A O 1
ATOM 502 N N . SER A 1 69 ? 16.033 1.342 6.908 1.00 77.56 69 SER A N 1
ATOM 503 C CA . SER A 1 69 ? 15.385 2.498 7.547 1.00 77.56 69 SER A CA 1
ATOM 504 C C . SER A 1 69 ? 13.867 2.500 7.372 1.00 77.56 69 SER A C 1
ATOM 506 O O . SER A 1 69 ? 13.334 2.152 6.315 1.00 77.56 69 SER A O 1
ATOM 508 N N . TYR A 1 70 ? 13.181 2.909 8.439 1.00 82.94 70 TYR A N 1
ATOM 509 C CA . TYR A 1 70 ? 11.730 3.030 8.517 1.00 82.94 70 TYR A CA 1
ATOM 510 C C . TYR A 1 70 ? 11.373 4.472 8.865 1.00 82.94 70 TYR A C 1
ATOM 512 O O . TYR A 1 70 ? 11.953 5.045 9.786 1.00 82.94 70 TYR A O 1
ATOM 520 N N . PHE A 1 71 ? 10.389 5.067 8.194 1.00 86.25 71 PHE A N 1
ATOM 521 C CA . PHE A 1 71 ? 9.897 6.369 8.650 1.00 86.25 71 PHE A CA 1
ATOM 522 C C . PHE A 1 71 ? 9.071 6.216 9.935 1.00 86.25 71 PHE A C 1
ATOM 524 O O . PHE A 1 71 ? 9.372 6.833 10.953 1.00 86.25 71 PHE A O 1
ATOM 531 N N . ILE A 1 72 ? 8.096 5.308 9.934 1.00 85.31 72 ILE A N 1
ATOM 532 C CA . ILE A 1 72 ? 7.310 4.928 11.108 1.00 85.31 72 ILE A CA 1
ATOM 533 C C . ILE A 1 72 ? 7.480 3.431 11.348 1.00 85.31 72 ILE A C 1
ATOM 535 O O . ILE A 1 72 ? 7.130 2.600 10.504 1.00 85.31 72 ILE A O 1
ATOM 539 N N . LYS A 1 73 ? 7.975 3.089 12.535 1.00 81.19 73 LYS A N 1
ATOM 540 C CA . LYS A 1 73 ? 8.028 1.724 13.046 1.00 81.19 73 LYS A CA 1
ATOM 541 C C . LYS A 1 73 ? 6.991 1.572 14.158 1.00 81.19 73 LYS A C 1
ATOM 543 O O . LYS A 1 73 ? 6.967 2.326 15.129 1.00 81.19 73 LYS A O 1
ATOM 548 N N . LEU A 1 74 ? 6.107 0.592 14.015 1.00 76.94 74 LEU A N 1
ATOM 549 C CA . LEU A 1 74 ? 5.145 0.224 15.053 1.00 76.94 74 LEU A CA 1
ATOM 550 C C . LEU A 1 74 ? 5.852 -0.801 15.964 1.00 76.94 74 LEU A C 1
ATOM 552 O O . LEU A 1 74 ? 5.969 -1.978 15.608 1.00 76.94 74 LEU A O 1
ATOM 556 N N . CYS A 1 75 ? 6.453 -0.310 17.056 1.00 67.38 75 CYS A N 1
ATOM 557 C CA . CYS A 1 75 ? 7.516 -0.994 17.807 1.00 67.38 75 CYS A CA 1
ATOM 558 C C . CYS A 1 75 ? 7.044 -2.107 18.757 1.00 67.38 75 CYS A C 1
ATOM 560 O O . CYS A 1 75 ? 5.969 -2.045 19.348 1.00 67.38 75 CYS A O 1
ATOM 562 N N . GLU A 1 76 ? 7.928 -3.099 18.938 1.00 61.41 76 GLU A N 1
ATOM 563 C CA . GLU A 1 76 ? 7.782 -4.385 19.645 1.00 61.41 76 GLU A CA 1
ATOM 564 C C . GLU A 1 76 ? 7.801 -4.299 21.177 1.00 61.41 76 GLU A C 1
ATOM 566 O O . GLU A 1 76 ? 8.432 -5.134 21.828 1.00 61.41 76 GLU A O 1
ATOM 571 N N . VAL A 1 77 ? 7.141 -3.327 21.809 1.00 48.91 77 VAL A N 1
ATOM 572 C CA . VAL A 1 77 ? 7.162 -3.289 23.282 1.00 48.91 77 VAL A CA 1
ATOM 573 C C . VAL A 1 77 ? 6.271 -4.414 23.843 1.00 48.91 77 VAL A C 1
ATOM 575 O O . VAL A 1 77 ? 5.118 -4.204 24.180 1.00 48.91 77 VAL A O 1
ATOM 578 N N . ALA A 1 78 ? 6.818 -5.631 23.873 1.00 44.19 78 ALA A N 1
ATOM 579 C CA . ALA A 1 78 ? 6.549 -6.791 24.714 1.00 44.19 78 ALA A CA 1
ATOM 580 C C . ALA A 1 78 ? 5.115 -7.332 24.885 1.00 44.19 78 ALA A C 1
ATOM 582 O O . ALA A 1 78 ? 4.914 -8.103 25.821 1.00 44.19 78 ALA A O 1
ATOM 583 N N . PHE A 1 79 ? 4.123 -7.025 24.038 1.00 51.31 79 PHE A N 1
ATOM 584 C CA . PHE A 1 79 ? 2.753 -7.505 24.301 1.00 51.31 79 PHE A CA 1
ATOM 585 C C . PHE A 1 79 ? 1.987 -7.926 23.037 1.00 51.31 79 PHE A C 1
ATOM 587 O O . PHE A 1 79 ? 1.402 -7.105 22.335 1.00 51.31 79 PHE A O 1
ATOM 594 N N . ALA A 1 80 ? 1.934 -9.239 22.779 1.00 54.50 80 ALA A N 1
ATOM 595 C CA . ALA A 1 80 ? 0.971 -9.820 21.845 1.00 54.50 80 ALA A CA 1
ATOM 596 C C . ALA A 1 80 ? -0.463 -9.452 22.278 1.00 54.50 80 ALA A C 1
ATOM 598 O O . ALA A 1 80 ? -0.824 -9.649 23.438 1.00 54.50 80 ALA A O 1
ATOM 599 N N . GLY A 1 81 ? -1.273 -8.930 21.350 1.00 59.16 81 GLY A N 1
ATOM 600 C CA . GLY A 1 81 ? -2.666 -8.536 21.612 1.00 59.16 81 GLY A CA 1
ATOM 601 C C . GLY A 1 81 ? -2.890 -7.058 21.954 1.00 59.16 81 GLY A C 1
ATOM 602 O O . GLY A 1 81 ? -3.976 -6.705 22.410 1.00 59.16 81 GLY A O 1
ATOM 603 N N . ALA A 1 82 ? -1.899 -6.187 21.751 1.00 66.88 82 ALA A N 1
ATOM 604 C CA . ALA A 1 82 ? -2.106 -4.746 21.865 1.00 66.88 82 ALA A CA 1
ATOM 605 C C . ALA A 1 82 ? -2.813 -4.150 20.633 1.00 66.88 82 ALA A C 1
ATOM 607 O O . ALA A 1 82 ? -2.681 -4.657 19.516 1.00 66.88 82 ALA A O 1
ATOM 608 N N . SER A 1 83 ? -3.531 -3.042 20.846 1.00 75.06 83 SER A N 1
ATOM 609 C CA . SER A 1 83 ? -4.186 -2.276 19.784 1.00 75.06 83 SER A CA 1
ATOM 610 C C . SER A 1 83 ? -3.512 -0.925 19.552 1.00 75.06 83 SER A C 1
ATOM 612 O O . SER A 1 83 ? -3.128 -0.231 20.500 1.00 75.06 83 SER A O 1
ATOM 614 N N . ILE A 1 84 ? -3.387 -0.555 18.278 1.00 77.38 84 ILE A N 1
ATOM 615 C CA . ILE A 1 84 ? -2.972 0.775 17.837 1.00 77.38 84 ILE A CA 1
ATOM 616 C C . ILE A 1 84 ? -4.172 1.445 17.185 1.00 77.38 84 ILE A C 1
ATOM 618 O O . ILE A 1 84 ? -4.780 0.883 16.275 1.00 77.38 84 ILE A O 1
ATOM 622 N N . SER A 1 85 ? -4.505 2.644 17.649 1.00 81.06 85 SER A N 1
ATOM 623 C CA . SER A 1 85 ? -5.705 3.360 17.227 1.00 81.06 85 SER A CA 1
ATOM 624 C C . SER A 1 85 ? -5.390 4.801 16.843 1.00 81.06 85 SER A C 1
ATOM 626 O O . SER A 1 85 ? -4.454 5.381 17.388 1.00 81.06 85 SER A O 1
ATOM 628 N N . ASN A 1 86 ? -6.210 5.381 15.963 1.00 83.81 86 ASN A N 1
ATOM 629 C CA . ASN A 1 86 ? -6.245 6.816 15.657 1.00 83.81 86 ASN A CA 1
ATOM 630 C C . ASN A 1 86 ? -4.908 7.380 15.139 1.00 83.81 86 ASN A C 1
ATOM 632 O O . ASN A 1 86 ? -4.446 8.435 15.575 1.00 83.81 86 ASN A O 1
ATOM 636 N N . LEU A 1 87 ? -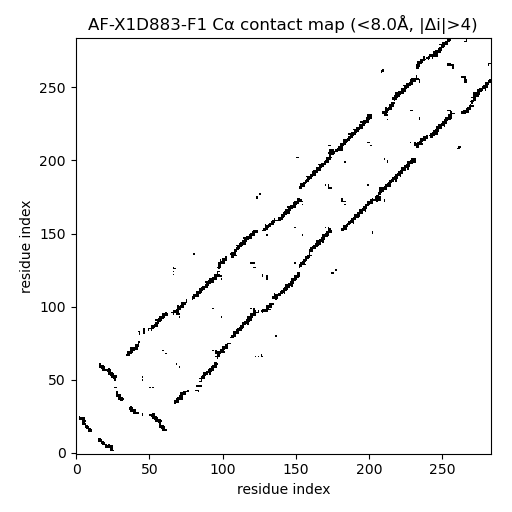4.270 6.668 14.206 1.00 87.06 87 LEU A N 1
ATOM 637 C CA . LEU A 1 87 ? -3.043 7.127 13.558 1.00 87.06 87 LEU A CA 1
ATOM 638 C C . LEU A 1 87 ? -3.369 7.965 12.316 1.00 87.06 87 LEU A C 1
ATOM 640 O O . LEU A 1 87 ? -3.959 7.466 11.362 1.00 87.06 87 LEU A O 1
ATOM 644 N N . ILE A 1 88 ? -2.927 9.218 12.302 1.00 90.06 88 ILE A N 1
ATOM 645 C CA . ILE A 1 88 ? -3.045 10.150 11.182 1.00 90.06 88 ILE A CA 1
ATOM 646 C C . ILE A 1 88 ? -1.643 10.442 10.643 1.00 90.06 88 ILE A C 1
ATOM 648 O O . ILE A 1 88 ? -0.819 11.045 11.327 1.00 90.06 88 ILE A O 1
ATOM 652 N N . VAL A 1 89 ? -1.373 10.045 9.403 1.00 93.25 89 VAL A N 1
ATOM 653 C CA . VAL A 1 89 ? -0.094 10.286 8.725 1.00 93.25 89 VAL A CA 1
ATOM 654 C C . VAL A 1 89 ? -0.366 11.002 7.417 1.00 93.25 89 VAL A C 1
ATOM 656 O O . VAL A 1 89 ? -0.916 10.404 6.490 1.00 93.25 89 VAL A O 1
ATOM 659 N N . LYS A 1 90 ? -0.002 12.280 7.319 1.00 95.12 90 LYS A N 1
ATOM 660 C CA . LYS A 1 90 ? -0.354 13.048 6.125 1.00 95.12 90 LYS A CA 1
ATOM 661 C C . LYS A 1 90 ? 0.628 14.114 5.688 1.00 95.12 90 LYS A C 1
ATOM 663 O O . LYS A 1 90 ? 1.393 14.634 6.488 1.00 95.12 90 LYS A O 1
ATOM 668 N N . ASP A 1 91 ? 0.555 14.466 4.412 1.00 94.75 91 ASP A N 1
ATOM 669 C CA . ASP A 1 91 ? 1.321 15.567 3.826 1.00 94.75 91 ASP A CA 1
ATOM 670 C C . ASP A 1 91 ? 2.848 15.408 4.029 1.00 94.75 91 ASP A C 1
ATOM 672 O O . ASP A 1 91 ? 3.571 16.395 4.153 1.00 94.75 91 ASP A O 1
ATOM 676 N N . ASN A 1 92 ? 3.352 14.167 4.108 1.00 92.62 92 ASN A N 1
ATOM 677 C CA . ASN A 1 92 ? 4.781 13.886 4.283 1.00 92.62 92 ASN A CA 1
ATOM 678 C C . ASN A 1 92 ? 5.476 13.646 2.935 1.00 92.62 92 ASN A C 1
ATOM 680 O O . ASN A 1 92 ? 4.871 13.136 1.992 1.00 92.62 92 ASN A O 1
ATOM 684 N N . ASN A 1 93 ? 6.769 13.958 2.866 1.00 93.25 93 ASN A N 1
ATOM 685 C CA . ASN A 1 93 ? 7.643 13.619 1.745 1.00 93.25 93 ASN A CA 1
ATOM 686 C C . ASN A 1 93 ? 8.827 12.797 2.263 1.00 93.25 93 ASN A C 1
ATOM 688 O O . ASN A 1 93 ? 9.676 13.318 2.984 1.00 93.25 93 ASN A O 1
ATOM 692 N N . VAL A 1 94 ? 8.848 11.506 1.950 1.00 90.50 94 VAL A N 1
ATOM 693 C CA . VAL A 1 94 ? 9.719 10.529 2.604 1.00 90.50 94 VAL A CA 1
ATOM 694 C C . VAL A 1 94 ? 10.473 9.707 1.572 1.00 90.50 94 VAL A C 1
ATOM 696 O O . VAL A 1 94 ? 9.861 9.036 0.751 1.00 90.50 94 VAL A O 1
ATOM 699 N N . THR A 1 95 ? 11.796 9.671 1.694 1.00 88.94 95 THR A N 1
ATOM 700 C CA . THR A 1 95 ? 12.652 8.642 1.094 1.00 88.94 95 THR A CA 1
ATOM 701 C C . THR A 1 95 ? 13.161 7.720 2.198 1.00 88.94 95 THR A C 1
ATOM 703 O O . THR A 1 95 ? 13.809 8.186 3.134 1.00 88.94 95 THR A O 1
ATOM 706 N N . ALA A 1 96 ? 12.843 6.427 2.121 1.00 85.88 96 ALA A N 1
ATOM 707 C CA . ALA A 1 96 ? 13.226 5.427 3.117 1.00 85.88 96 ALA A CA 1
ATOM 708 C C . ALA A 1 96 ? 13.891 4.195 2.482 1.00 85.88 96 ALA A C 1
ATOM 710 O O . ALA A 1 96 ? 13.674 3.852 1.321 1.00 85.88 96 ALA A O 1
ATOM 711 N N . GLY A 1 97 ? 14.697 3.498 3.276 1.00 83.12 97 GLY A N 1
ATOM 712 C CA . GLY A 1 97 ? 15.403 2.286 2.874 1.00 83.12 97 GLY A CA 1
ATOM 713 C C . GLY A 1 97 ? 14.489 1.067 2.784 1.00 83.12 97 GLY A C 1
ATOM 714 O O . GLY A 1 97 ? 14.570 0.301 1.830 1.00 83.12 97 GLY A O 1
ATOM 715 N N . THR A 1 98 ? 13.607 0.883 3.771 1.00 85.38 98 THR A N 1
ATOM 716 C CA . THR A 1 98 ? 12.846 -0.366 3.945 1.00 85.38 98 THR A CA 1
ATOM 717 C C . THR A 1 98 ? 11.342 -0.184 3.812 1.00 85.38 98 THR A C 1
ATOM 719 O O . THR A 1 98 ? 10.722 -0.898 3.020 1.00 85.38 98 THR A O 1
ATOM 722 N N . SER A 1 99 ? 10.759 0.739 4.585 1.00 88.56 99 SER A N 1
ATOM 723 C CA . SER A 1 99 ? 9.321 1.039 4.557 1.00 88.56 99 SER A CA 1
ATOM 724 C C . SER A 1 99 ? 9.038 2.458 5.041 1.00 88.56 99 SER A C 1
ATOM 726 O O . SER A 1 99 ? 9.785 3.043 5.824 1.00 88.56 99 SER A O 1
ATOM 728 N N . PHE A 1 100 ? 7.890 2.990 4.646 1.00 91.75 100 PHE A N 1
ATOM 729 C CA . PHE A 1 100 ? 7.336 4.206 5.227 1.00 91.75 100 PHE A CA 1
ATOM 730 C C . PHE A 1 100 ? 6.601 3.906 6.534 1.00 91.75 100 PHE A C 1
ATOM 732 O O . PHE A 1 100 ? 6.869 4.551 7.539 1.00 91.75 100 PHE A O 1
ATOM 739 N N . ILE A 1 101 ? 5.739 2.888 6.559 1.00 90.06 101 ILE A N 1
ATOM 740 C CA . ILE A 1 101 ? 5.077 2.404 7.776 1.00 90.06 101 ILE A CA 1
ATOM 741 C C . ILE A 1 101 ? 5.224 0.886 7.830 1.00 90.06 101 ILE A C 1
ATOM 743 O O . ILE A 1 101 ? 4.745 0.192 6.934 1.00 90.06 101 ILE A O 1
ATOM 747 N N . ALA A 1 102 ? 5.844 0.361 8.883 1.00 85.12 102 ALA A N 1
ATOM 748 C CA . ALA A 1 102 ? 5.959 -1.081 9.098 1.00 85.12 102 ALA A CA 1
ATOM 749 C C . ALA A 1 102 ? 5.688 -1.467 10.552 1.00 85.12 102 ALA A C 1
ATOM 751 O O . ALA A 1 102 ? 5.940 -0.693 11.476 1.00 85.12 102 ALA A O 1
ATOM 752 N N . TYR A 1 103 ? 5.207 -2.692 10.752 1.00 75.00 103 TYR A N 1
ATOM 753 C CA . TYR A 1 103 ? 5.029 -3.289 12.071 1.00 75.00 103 TYR A CA 1
ATOM 754 C C . TYR A 1 103 ? 6.228 -4.178 12.443 1.00 75.00 103 TYR A C 1
ATOM 756 O O . TYR A 1 103 ? 6.810 -4.839 11.582 1.00 75.00 103 TYR A O 1
ATOM 764 N N . GLY A 1 104 ? 6.615 -4.183 13.724 1.00 60.84 104 GLY A N 1
ATOM 765 C CA . GLY A 1 104 ? 7.539 -5.181 14.282 1.00 60.84 104 GLY A CA 1
ATOM 766 C C . GLY A 1 104 ? 6.888 -6.566 14.306 1.00 60.84 104 GLY A C 1
ATOM 767 O O . GLY A 1 104 ? 5.671 -6.651 14.295 1.00 60.84 104 GLY A O 1
ATOM 768 N N . SER A 1 105 ? 7.663 -7.648 14.340 1.00 61.62 105 SER A N 1
ATOM 769 C CA . SER A 1 105 ? 7.311 -9.041 13.978 1.00 61.62 105 SER A CA 1
ATOM 770 C C . SER A 1 105 ? 6.093 -9.723 14.659 1.00 61.62 105 SER A C 1
ATOM 772 O O . SER A 1 105 ? 5.819 -10.899 14.406 1.00 61.62 105 SER A O 1
ATOM 774 N N . VAL A 1 106 ? 5.326 -9.011 15.484 1.00 62.03 106 VAL A N 1
ATOM 775 C CA . VAL A 1 106 ? 4.186 -9.476 16.286 1.00 62.03 106 VAL A CA 1
ATOM 776 C C . VAL A 1 106 ? 2.882 -8.839 15.781 1.00 62.03 106 VAL A C 1
ATOM 778 O O . VAL A 1 106 ? 2.849 -7.664 15.432 1.00 62.03 106 VAL A O 1
ATOM 781 N N . GLY A 1 107 ? 1.785 -9.602 15.739 1.00 64.31 107 GLY A N 1
ATOM 782 C CA . GLY A 1 107 ? 0.486 -9.081 15.298 1.00 64.31 107 GLY A CA 1
ATOM 783 C C . GLY A 1 107 ? -0.116 -8.072 16.287 1.00 64.31 107 GLY A C 1
ATOM 784 O O . GLY A 1 107 ? -0.287 -8.391 17.467 1.00 64.31 107 GLY A O 1
ATOM 785 N N . TYR A 1 108 ? -0.513 -6.902 15.783 1.00 72.38 108 TYR A N 1
ATOM 786 C CA . TYR A 1 108 ? -1.295 -5.875 16.494 1.00 72.38 108 TYR A CA 1
ATOM 787 C C . TYR A 1 108 ? -2.729 -5.849 15.978 1.00 72.38 108 TYR A C 1
ATOM 789 O O . TYR A 1 108 ? -2.970 -6.295 14.867 1.00 72.38 108 TYR A O 1
ATOM 797 N N . ASP A 1 109 ? -3.687 -5.309 16.721 1.00 78.81 109 ASP A N 1
ATOM 798 C CA . ASP A 1 109 ? -4.960 -4.903 16.113 1.00 78.81 109 ASP A CA 1
ATOM 799 C C . ASP A 1 109 ? -4.911 -3.400 15.802 1.00 78.81 109 ASP A C 1
ATOM 801 O O . ASP A 1 109 ? -4.373 -2.613 16.580 1.00 78.81 109 ASP A O 1
ATOM 805 N N . PHE A 1 110 ? -5.431 -2.992 14.647 1.00 82.19 110 PHE A N 1
ATOM 806 C CA . PHE A 1 110 ? -5.317 -1.616 14.156 1.00 82.19 110 PHE A CA 1
ATOM 807 C C . PHE A 1 110 ? -6.694 -0.992 13.966 1.00 82.19 110 PHE A C 1
ATOM 809 O O . PHE A 1 110 ? -7.567 -1.611 13.355 1.00 82.19 110 PHE A O 1
ATOM 816 N N . PHE A 1 111 ? -6.877 0.239 14.434 1.00 84.69 111 PHE A N 1
ATOM 817 C CA . PHE A 1 111 ? -8.162 0.931 14.385 1.00 84.69 111 PHE A CA 1
ATOM 818 C C . PHE A 1 111 ? -8.000 2.370 13.897 1.00 84.69 111 PHE A C 1
ATOM 820 O O . PHE A 1 111 ? -7.199 3.122 14.439 1.00 84.69 111 PHE A O 1
ATOM 827 N N . ASN A 1 112 ? -8.807 2.790 12.923 1.00 87.38 112 ASN A N 1
ATOM 828 C CA . ASN A 1 112 ? -8.914 4.196 12.504 1.00 87.38 112 ASN A CA 1
ATOM 829 C C . ASN A 1 112 ? -7.569 4.806 12.078 1.00 87.38 112 ASN A C 1
ATOM 831 O O . ASN A 1 112 ? -7.071 5.742 12.703 1.00 87.38 112 ASN A O 1
ATOM 835 N N . PHE A 1 113 ? -6.956 4.257 11.032 1.00 91.12 113 PHE A N 1
ATOM 836 C CA . PHE A 1 113 ? -5.750 4.850 10.455 1.00 91.12 113 PHE A CA 1
ATOM 837 C C . PHE A 1 113 ? -6.144 5.695 9.253 1.00 91.12 113 PHE A C 1
ATOM 839 O O . PHE A 1 113 ? -6.899 5.238 8.398 1.00 91.12 113 PHE A O 1
ATOM 846 N N . ASN A 1 114 ? -5.600 6.900 9.164 1.00 94.62 114 ASN A N 1
ATOM 847 C CA . ASN A 1 114 ? -5.745 7.773 8.013 1.00 94.62 114 ASN A CA 1
ATOM 848 C C . ASN A 1 114 ? -4.359 8.153 7.495 1.00 94.62 114 ASN A C 1
ATOM 850 O O . ASN A 1 114 ? -3.656 8.957 8.105 1.00 94.62 114 ASN A O 1
ATOM 854 N N . ILE A 1 115 ? -3.967 7.550 6.378 1.00 96.75 115 ILE A N 1
ATOM 855 C CA . ILE A 1 115 ? -2.673 7.762 5.738 1.00 96.75 115 ILE A CA 1
ATOM 856 C C . ILE A 1 115 ? -2.931 8.438 4.394 1.00 96.75 115 ILE A C 1
ATOM 858 O O . ILE A 1 115 ? -3.372 7.778 3.449 1.00 96.75 115 ILE A O 1
ATOM 862 N N . CYS A 1 116 ? -2.687 9.744 4.292 1.00 97.31 116 CYS A N 1
ATOM 863 C CA . CYS A 1 116 ? -3.049 10.482 3.085 1.00 97.31 116 CYS A CA 1
ATOM 864 C C . CYS A 1 116 ? -2.086 11.574 2.630 1.00 97.31 116 CYS A C 1
ATOM 866 O O . CYS A 1 116 ? -1.357 12.145 3.424 1.00 97.31 116 CYS A O 1
ATOM 868 N N . ASN A 1 117 ? -2.101 11.895 1.335 1.00 97.19 117 ASN A N 1
ATOM 869 C CA . ASN A 1 117 ? -1.291 12.971 0.747 1.00 97.19 117 ASN A CA 1
ATOM 870 C C . ASN A 1 117 ? 0.227 12.826 0.971 1.00 97.19 117 ASN A C 1
ATOM 872 O O . ASN A 1 117 ? 0.939 13.825 1.039 1.00 97.19 117 ASN A O 1
ATOM 876 N N . ASN A 1 118 ? 0.744 11.605 1.116 1.00 97.12 118 ASN A N 1
ATOM 877 C CA . ASN A 1 118 ? 2.179 11.388 1.280 1.00 97.12 118 ASN A CA 1
ATOM 878 C C . ASN A 1 118 ? 2.847 11.110 -0.072 1.00 97.12 118 ASN A C 1
ATOM 880 O O . ASN A 1 118 ? 2.286 10.413 -0.919 1.00 97.12 118 ASN A O 1
ATOM 884 N N . VAL A 1 119 ? 4.067 11.606 -0.256 1.00 96.94 119 VAL A N 1
ATOM 885 C CA . VAL A 1 119 ? 4.980 11.175 -1.319 1.00 96.94 119 VAL A CA 1
ATOM 886 C C . VAL A 1 119 ? 6.037 10.297 -0.672 1.00 96.94 119 VAL A C 1
ATOM 888 O O . VAL A 1 119 ? 6.722 10.728 0.251 1.00 96.94 119 VAL A O 1
ATOM 891 N N . VAL A 1 120 ? 6.123 9.051 -1.115 1.00 94.81 120 VAL A N 1
ATOM 892 C CA . VAL A 1 120 ? 6.951 8.024 -0.493 1.00 94.81 120 VAL A CA 1
ATOM 893 C C . VAL A 1 120 ? 7.786 7.333 -1.556 1.00 94.81 120 VAL A C 1
ATOM 895 O O . VAL A 1 120 ? 7.242 6.708 -2.466 1.00 94.81 120 VAL A O 1
ATOM 898 N N . GLU A 1 121 ? 9.101 7.389 -1.402 1.00 93.19 121 GLU A N 1
ATOM 899 C CA . GLU A 1 121 ? 10.063 6.628 -2.187 1.00 93.19 121 GLU A CA 1
ATOM 900 C C . GLU A 1 121 ? 10.759 5.595 -1.297 1.00 93.19 121 GLU A C 1
ATOM 902 O O . GLU A 1 121 ? 11.326 5.930 -0.257 1.00 93.19 121 GLU A O 1
ATOM 907 N N . ILE A 1 122 ? 10.704 4.325 -1.696 1.00 89.69 122 ILE A N 1
ATOM 908 C CA . ILE A 1 122 ? 11.457 3.245 -1.058 1.00 89.69 122 ILE A CA 1
ATOM 909 C C . ILE A 1 122 ? 12.615 2.863 -1.976 1.00 89.69 122 ILE A C 1
ATOM 911 O O . ILE A 1 122 ? 12.400 2.471 -3.123 1.00 89.69 122 ILE A O 1
ATOM 915 N N . THR A 1 123 ? 13.843 2.989 -1.475 1.00 84.81 123 THR A N 1
ATOM 916 C CA . THR A 1 123 ? 15.053 2.733 -2.272 1.00 84.81 123 THR A CA 1
ATOM 917 C C . THR A 1 123 ? 15.211 1.248 -2.631 1.00 84.81 123 THR A C 1
ATOM 919 O O . THR A 1 123 ? 14.824 0.362 -1.870 1.00 84.81 123 THR A O 1
ATOM 922 N N . ASP A 1 124 ? 15.803 0.967 -3.798 1.00 72.06 124 ASP A N 1
ATOM 923 C CA . ASP A 1 124 ? 16.006 -0.394 -4.320 1.00 72.06 124 ASP A CA 1
ATOM 924 C C . ASP A 1 124 ? 17.140 -1.122 -3.588 1.00 72.06 124 ASP A C 1
ATOM 926 O O . ASP A 1 124 ? 18.258 -1.263 -4.089 1.00 72.06 124 ASP A O 1
ATOM 930 N N . VAL A 1 125 ? 16.867 -1.593 -2.379 1.00 69.06 125 VAL A N 1
ATOM 931 C CA . VAL A 1 125 ? 17.815 -2.393 -1.600 1.00 69.06 125 VAL A CA 1
ATOM 932 C C . VAL A 1 125 ? 17.315 -3.829 -1.492 1.00 69.06 125 VAL A C 1
ATOM 934 O O . VAL A 1 125 ? 16.116 -4.086 -1.514 1.00 69.06 125 VAL A O 1
ATOM 937 N N . ALA A 1 126 ? 18.225 -4.798 -1.360 1.00 60.94 126 ALA A N 1
ATOM 938 C CA . ALA A 1 126 ? 17.879 -6.227 -1.346 1.00 60.94 126 ALA A CA 1
ATOM 939 C C . ALA A 1 126 ? 16.903 -6.638 -0.218 1.00 60.94 126 ALA A C 1
ATOM 941 O O . ALA A 1 126 ? 16.320 -7.717 -0.278 1.00 60.94 126 ALA A O 1
ATOM 942 N N . ALA A 1 127 ? 16.737 -5.789 0.800 1.00 62.16 127 ALA A N 1
ATOM 943 C CA . ALA A 1 127 ? 15.810 -5.968 1.913 1.00 62.16 127 ALA A CA 1
ATOM 944 C C . ALA A 1 127 ? 14.549 -5.086 1.816 1.00 62.16 127 ALA A C 1
ATOM 946 O O . ALA A 1 127 ? 13.762 -5.070 2.758 1.00 62.16 127 ALA A O 1
ATOM 947 N N . ALA A 1 128 ? 14.364 -4.324 0.731 1.00 59.22 128 ALA A N 1
ATOM 948 C CA . ALA A 1 128 ? 13.239 -3.411 0.594 1.00 59.22 128 ALA A CA 1
ATOM 949 C C . ALA A 1 128 ? 11.911 -4.177 0.556 1.00 59.22 128 ALA A C 1
ATOM 951 O O . ALA A 1 128 ? 11.790 -5.240 -0.058 1.00 59.22 128 ALA A O 1
ATOM 952 N N . THR A 1 129 ? 10.912 -3.623 1.235 1.00 80.25 129 THR A N 1
ATOM 953 C CA . THR A 1 129 ? 9.601 -4.251 1.423 1.00 80.25 129 THR A CA 1
ATOM 954 C C . THR A 1 129 ? 8.494 -3.297 0.964 1.00 80.25 129 THR A C 1
ATOM 956 O O . THR A 1 129 ? 8.762 -2.373 0.198 1.00 80.25 129 THR A O 1
ATOM 959 N N . TYR A 1 130 ? 7.240 -3.511 1.380 1.00 86.81 130 TYR A N 1
ATOM 960 C CA . TYR A 1 130 ? 6.157 -2.570 1.083 1.00 86.81 130 TYR A CA 1
ATOM 961 C C . TYR A 1 130 ? 6.389 -1.223 1.758 1.00 86.81 130 TYR A C 1
ATOM 963 O O . TYR A 1 130 ? 6.825 -1.157 2.909 1.00 86.81 130 TYR A O 1
ATOM 971 N N . ALA A 1 131 ? 6.033 -0.148 1.052 1.00 91.31 131 ALA A N 1
ATOM 972 C CA . ALA A 1 131 ? 5.991 1.187 1.625 1.00 91.31 131 ALA A CA 1
ATOM 973 C C . ALA A 1 131 ? 5.095 1.212 2.872 1.00 91.31 131 ALA A C 1
ATOM 975 O O . ALA A 1 131 ? 5.486 1.769 3.894 1.00 91.31 131 ALA A O 1
ATOM 976 N N . ILE A 1 132 ? 3.934 0.556 2.825 1.00 93.56 132 ILE A N 1
ATOM 977 C CA . ILE A 1 132 ? 3.080 0.342 3.997 1.00 93.56 132 ILE A CA 1
ATOM 978 C C . ILE A 1 132 ? 2.880 -1.154 4.207 1.00 93.56 132 ILE A C 1
ATOM 980 O O . ILE A 1 132 ? 2.362 -1.837 3.325 1.00 93.56 132 ILE A O 1
ATOM 984 N N . ILE A 1 133 ? 3.218 -1.649 5.394 1.00 91.19 133 ILE A N 1
ATOM 985 C CA . ILE A 1 133 ? 2.933 -3.018 5.820 1.00 91.19 133 ILE A CA 1
ATOM 986 C C . ILE A 1 133 ? 2.114 -2.979 7.099 1.00 91.19 133 ILE A C 1
ATOM 988 O O . ILE A 1 133 ? 2.617 -2.598 8.155 1.00 91.19 133 ILE A O 1
ATOM 992 N N . LEU A 1 134 ? 0.871 -3.448 7.015 1.00 89.06 134 LEU A N 1
ATOM 993 C CA . LEU A 1 134 ? 0.006 -3.641 8.171 1.00 89.06 134 LEU A CA 1
ATOM 994 C C . LEU A 1 134 ? -0.512 -5.084 8.180 1.00 89.06 134 LEU A C 1
ATOM 996 O O . LEU A 1 134 ? -1.149 -5.543 7.229 1.00 89.06 134 LEU A O 1
ATOM 1000 N N . TRP A 1 135 ? -0.260 -5.809 9.267 1.00 88.44 135 TRP A N 1
ATOM 1001 C CA . TRP A 1 135 ? -0.769 -7.165 9.472 1.00 88.44 135 TRP A CA 1
ATOM 1002 C C . TRP A 1 135 ? -1.421 -7.264 10.845 1.00 88.44 135 TRP A C 1
ATOM 1004 O O . TRP A 1 135 ? -0.739 -7.299 11.871 1.00 88.44 135 TRP A O 1
ATOM 1014 N N . ALA A 1 136 ? -2.755 -7.325 10.856 1.00 84.44 136 ALA A N 1
ATOM 1015 C CA . ALA A 1 136 ? -3.495 -7.435 12.097 1.00 84.44 136 ALA A CA 1
ATOM 1016 C C . ALA A 1 136 ? -3.453 -8.854 12.699 1.00 84.44 136 ALA A C 1
ATOM 1018 O O . ALA A 1 136 ? -3.521 -9.850 11.970 1.00 84.44 136 ALA A O 1
ATOM 1019 N N . ASN A 1 137 ? -3.397 -8.975 14.025 1.00 81.31 137 ASN A N 1
ATOM 1020 C CA . ASN A 1 137 ? -3.420 -10.281 14.687 1.00 81.31 137 ASN A CA 1
ATOM 1021 C C . ASN A 1 137 ? -4.768 -10.980 14.490 1.00 81.31 137 ASN A C 1
ATOM 1023 O O . ASN A 1 137 ? -4.820 -12.115 14.012 1.00 81.31 137 ASN A O 1
ATOM 1027 N N . THR A 1 138 ? -5.855 -10.281 14.831 1.00 82.00 138 THR A N 1
ATOM 1028 C CA . THR A 1 138 ? -7.212 -10.819 14.737 1.00 82.00 138 THR A CA 1
ATOM 1029 C C . THR A 1 138 ? -7.996 -10.122 13.638 1.00 82.00 138 THR A C 1
ATOM 1031 O O . THR A 1 138 ? -8.349 -10.745 12.636 1.00 82.00 138 THR A O 1
ATOM 1034 N N . THR A 1 139 ? -8.261 -8.827 13.787 1.00 80.25 139 THR A N 1
ATOM 1035 C CA . THR A 1 139 ? -8.955 -8.006 12.793 1.00 80.25 139 THR A CA 1
ATOM 1036 C C . THR A 1 139 ? -8.637 -6.535 13.038 1.00 80.25 139 THR A C 1
ATOM 1038 O O . THR A 1 139 ? -8.923 -6.013 14.111 1.00 80.25 139 THR A O 1
ATOM 1041 N N . GLY A 1 140 ? -8.096 -5.846 12.034 1.00 83.88 140 GLY A N 1
ATOM 1042 C CA . GLY A 1 140 ? -8.041 -4.381 12.023 1.00 83.88 140 GLY A CA 1
ATOM 1043 C C . GLY A 1 140 ? -9.244 -3.768 11.300 1.00 83.88 140 GLY A C 1
ATOM 1044 O O . GLY A 1 140 ? -9.833 -4.412 10.432 1.00 83.88 140 GLY A O 1
ATOM 1045 N N . THR A 1 141 ? -9.613 -2.526 11.621 1.00 91.31 141 THR A N 1
ATOM 1046 C CA . THR A 1 141 ? -10.724 -1.811 10.967 1.00 91.31 141 THR A CA 1
ATOM 1047 C C . THR A 1 141 ? -10.466 -0.318 10.787 1.00 91.31 141 THR A C 1
ATOM 1049 O O . THR A 1 141 ? -9.695 0.291 11.523 1.00 91.31 141 THR A O 1
ATOM 1052 N N . GLY A 1 142 ? -11.150 0.295 9.818 1.00 86.94 142 GLY A N 1
ATOM 1053 C CA . GLY A 1 142 ? -11.121 1.745 9.617 1.00 86.94 142 GLY A CA 1
ATOM 1054 C C . GLY A 1 142 ? -9.780 2.245 9.087 1.00 86.94 142 GLY A C 1
ATOM 1055 O O . GLY A 1 142 ? -9.297 3.285 9.518 1.00 86.94 142 GLY A O 1
ATOM 1056 N N . ILE A 1 143 ? -9.150 1.487 8.189 1.00 93.75 143 ILE A N 1
ATOM 1057 C CA . ILE A 1 143 ? -7.908 1.911 7.535 1.00 93.75 143 ILE A CA 1
ATOM 1058 C C . ILE A 1 143 ? -8.258 2.630 6.239 1.00 93.75 143 ILE A C 1
ATOM 1060 O O . ILE A 1 143 ? -8.841 2.027 5.339 1.00 93.75 143 ILE A O 1
ATOM 1064 N N . MET A 1 144 ? -7.872 3.895 6.142 1.00 97.69 144 MET A N 1
ATOM 1065 C CA . MET A 1 144 ? -7.954 4.708 4.938 1.00 97.69 144 MET A CA 1
ATOM 1066 C C . MET A 1 144 ? -6.539 5.048 4.470 1.00 97.69 144 MET A C 1
ATOM 1068 O O . MET A 1 144 ? -5.773 5.677 5.198 1.00 97.69 144 MET A O 1
ATOM 1072 N N . ILE A 1 145 ? -6.194 4.632 3.254 1.00 97.88 145 ILE A N 1
ATOM 1073 C CA . ILE A 1 145 ? -4.933 4.971 2.586 1.00 97.88 145 ILE A CA 1
ATOM 1074 C C . ILE A 1 145 ? -5.299 5.674 1.285 1.00 97.88 145 ILE A C 1
ATOM 1076 O O . ILE A 1 145 ? -5.741 5.015 0.340 1.00 97.88 145 ILE A O 1
ATOM 1080 N N . SER A 1 146 ? -5.151 6.999 1.224 1.00 98.44 146 SER A N 1
ATOM 1081 C CA . SER A 1 146 ? -5.616 7.756 0.061 1.00 98.44 146 SER A CA 1
ATOM 1082 C C . SER A 1 146 ? -4.752 8.922 -0.388 1.00 98.44 146 SER A C 1
ATOM 1084 O O . SER A 1 146 ? -4.067 9.550 0.404 1.00 98.44 146 SER A O 1
ATOM 1086 N N . ASN A 1 147 ? -4.790 9.247 -1.682 1.00 98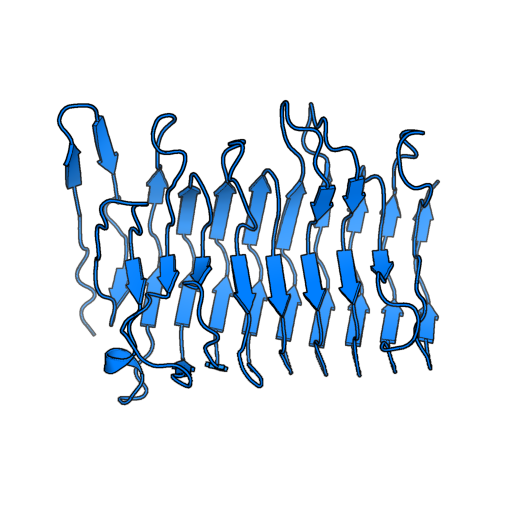.38 147 ASN A N 1
ATOM 1087 C CA . ASN A 1 147 ? -4.042 10.376 -2.257 1.00 98.38 147 ASN A CA 1
ATOM 1088 C C . ASN A 1 147 ? -2.518 10.311 -2.035 1.00 98.38 147 ASN A C 1
ATOM 1090 O O . ASN A 1 147 ? -1.851 11.342 -2.011 1.00 98.38 147 ASN A O 1
ATOM 1094 N N . ASN A 1 148 ? -1.944 9.120 -1.853 1.00 98.31 148 ASN A N 1
ATOM 1095 C CA . ASN A 1 148 ? -0.498 8.957 -1.707 1.00 98.31 148 ASN A CA 1
ATOM 1096 C C . ASN A 1 148 ? 0.161 8.653 -3.058 1.00 98.31 148 ASN A C 1
ATOM 1098 O O . ASN A 1 148 ? -0.450 8.051 -3.939 1.00 98.31 148 ASN A O 1
ATOM 1102 N N . THR A 1 149 ? 1.432 9.015 -3.201 1.00 98.25 149 THR A N 1
ATOM 1103 C CA . THR A 1 149 ? 2.300 8.561 -4.294 1.00 98.25 149 THR A CA 1
ATOM 1104 C C . THR A 1 149 ? 3.375 7.648 -3.723 1.00 98.25 149 THR A C 1
ATOM 1106 O O . THR A 1 149 ? 4.173 8.090 -2.905 1.00 98.25 149 THR A O 1
ATOM 1109 N N . PHE A 1 150 ? 3.406 6.394 -4.165 1.00 96.88 150 PHE A N 1
ATOM 1110 C CA . PHE A 1 150 ? 4.403 5.398 -3.781 1.00 96.88 150 PHE A CA 1
ATOM 1111 C C . PHE A 1 150 ? 5.316 5.087 -4.966 1.00 96.88 150 PHE A C 1
ATOM 1113 O O . PHE A 1 150 ? 4.839 4.720 -6.042 1.00 96.88 150 PHE A O 1
ATOM 1120 N N . ILE A 1 151 ? 6.623 5.211 -4.762 1.00 94.50 151 ILE A N 1
ATOM 1121 C CA . ILE A 1 151 ? 7.663 4.919 -5.747 1.00 94.50 151 ILE A CA 1
ATOM 1122 C C . ILE A 1 151 ? 8.573 3.843 -5.161 1.00 94.50 151 ILE A C 1
ATOM 1124 O O . ILE A 1 151 ? 9.086 4.007 -4.057 1.00 94.50 151 ILE A O 1
ATOM 1128 N N . GLY A 1 152 ? 8.776 2.749 -5.894 1.00 90.44 152 GLY A N 1
ATOM 1129 C CA . GLY A 1 152 ? 9.732 1.712 -5.511 1.00 90.44 152 GLY A CA 1
ATOM 1130 C C . GLY A 1 152 ? 9.198 0.284 -5.668 1.00 90.44 152 GLY A C 1
ATOM 1131 O O . GLY A 1 152 ? 8.326 0.033 -6.506 1.00 90.44 152 GLY A O 1
ATOM 1132 N N . PRO A 1 153 ? 9.725 -0.672 -4.886 1.00 86.69 153 PRO A N 1
ATOM 1133 C CA . PRO A 1 153 ? 9.524 -2.098 -5.108 1.00 86.69 153 PRO A CA 1
ATOM 1134 C C . PRO A 1 153 ? 8.150 -2.616 -4.706 1.00 86.69 153 PRO A C 1
ATOM 1136 O O . PRO A 1 153 ? 7.727 -3.624 -5.240 1.00 86.69 153 PRO A O 1
ATOM 1139 N N . PHE A 1 154 ? 7.456 -2.014 -3.744 1.00 89.19 154 PHE A N 1
ATOM 1140 C CA . PHE A 1 154 ? 6.182 -2.535 -3.248 1.00 89.19 154 PHE A CA 1
ATOM 1141 C C . PHE A 1 154 ? 5.359 -1.400 -2.630 1.00 89.19 154 PHE A C 1
ATOM 1143 O O . PHE A 1 154 ? 5.896 -0.569 -1.897 1.00 89.19 154 PHE A O 1
ATOM 1150 N N . GLY A 1 155 ? 4.050 -1.365 -2.889 1.00 91.81 155 GLY A N 1
ATOM 1151 C CA . GLY A 1 155 ? 3.177 -0.301 -2.383 1.00 91.81 155 GLY A CA 1
ATOM 1152 C C . GLY A 1 155 ? 2.616 -0.597 -0.991 1.00 91.81 155 GLY A C 1
ATOM 1153 O O . GLY A 1 155 ? 3.200 -0.221 0.022 1.00 91.81 155 GLY A O 1
ATOM 1154 N N . VAL A 1 156 ? 1.463 -1.262 -0.931 1.00 96.38 156 VAL A N 1
ATOM 1155 C CA . VAL A 1 156 ? 0.698 -1.488 0.307 1.00 96.38 156 VAL A CA 1
ATOM 1156 C C . VAL A 1 156 ? 0.449 -2.978 0.537 1.00 96.38 156 VAL A C 1
ATOM 1158 O O . VAL A 1 156 ? -0.043 -3.672 -0.350 1.00 96.38 156 VAL A O 1
ATOM 1161 N N . TYR A 1 157 ? 0.707 -3.455 1.753 1.00 94.50 157 TYR A N 1
ATOM 1162 C CA . TYR A 1 157 ? 0.328 -4.780 2.236 1.00 94.50 157 TYR A CA 1
ATOM 1163 C C . TYR A 1 157 ? -0.664 -4.674 3.393 1.00 94.50 157 TYR A C 1
ATOM 1165 O O . TYR A 1 157 ? -0.363 -4.061 4.419 1.00 94.50 157 TYR A O 1
ATOM 1173 N N . LEU A 1 158 ? -1.827 -5.311 3.238 1.00 93.25 158 LEU A N 1
ATOM 1174 C CA . LEU A 1 158 ? -2.860 -5.421 4.267 1.00 93.25 158 LEU A CA 1
ATOM 1175 C C . LEU A 1 158 ? -3.178 -6.891 4.532 1.00 93.25 158 LEU A C 1
ATOM 1177 O O . LEU A 1 158 ? -3.529 -7.632 3.608 1.00 93.25 158 LEU A O 1
ATOM 1181 N N . ARG A 1 159 ? -3.134 -7.300 5.803 1.00 92.31 159 ARG A N 1
ATOM 1182 C CA . ARG A 1 159 ? -3.556 -8.640 6.227 1.00 92.31 159 ARG A CA 1
ATOM 1183 C C . ARG A 1 159 ? -4.480 -8.636 7.440 1.00 92.31 159 ARG A C 1
ATOM 1185 O O . ARG A 1 159 ? -4.153 -7.999 8.435 1.00 92.31 159 ARG A O 1
ATOM 1192 N N . ASN A 1 160 ? -5.562 -9.419 7.372 1.00 91.88 160 ASN A N 1
ATOM 1193 C CA . ASN A 1 160 ? -6.572 -9.583 8.429 1.00 91.88 160 ASN A CA 1
ATOM 1194 C C . ASN A 1 160 ? -7.318 -8.275 8.762 1.00 91.88 160 ASN A C 1
ATOM 1196 O O . ASN A 1 160 ? -7.340 -7.829 9.904 1.00 91.88 160 ASN A O 1
ATOM 1200 N N . PHE A 1 161 ? -7.934 -7.637 7.768 1.00 92.88 161 PHE A N 1
ATOM 1201 C CA . PHE A 1 161 ? -8.646 -6.368 7.967 1.00 92.88 161 PHE A CA 1
ATOM 1202 C C . PHE A 1 161 ? -10.115 -6.421 7.545 1.00 92.88 161 PHE A C 1
ATOM 1204 O O . PHE A 1 161 ? -10.513 -7.230 6.707 1.00 92.88 161 PHE A O 1
ATOM 1211 N N . THR A 1 162 ? -10.924 -5.510 8.082 1.00 95.25 162 THR A N 1
ATOM 1212 C CA . THR A 1 162 ? -12.287 -5.246 7.622 1.00 95.25 162 THR A CA 1
ATOM 1213 C C . THR A 1 162 ? -12.529 -3.750 7.417 1.00 95.25 162 THR A C 1
ATOM 1215 O O . THR A 1 162 ? -11.972 -2.937 8.149 1.00 95.25 162 THR A O 1
ATOM 1218 N N . GLY A 1 163 ? -13.337 -3.353 6.433 1.00 95.38 163 GLY A N 1
ATOM 1219 C CA . GLY A 1 163 ? -13.704 -1.941 6.267 1.00 95.38 163 GLY A CA 1
ATOM 1220 C C . GLY A 1 163 ? -12.525 -1.026 5.919 1.00 95.38 163 GLY A C 1
ATOM 1221 O O . GLY A 1 163 ? -12.408 0.060 6.483 1.00 95.38 163 GLY A O 1
ATOM 1222 N N . CYS A 1 164 ? -11.626 -1.476 5.044 1.00 96.25 164 CYS A N 1
ATOM 1223 C CA . CYS A 1 164 ? -10.523 -0.670 4.523 1.00 96.25 164 CYS A CA 1
ATOM 1224 C C . CYS A 1 164 ? -10.900 0.040 3.225 1.00 96.25 164 CYS A C 1
ATOM 1226 O O . CYS A 1 164 ? -11.592 -0.526 2.378 1.00 96.25 164 CYS A O 1
ATOM 1228 N N . ASP A 1 165 ? -10.340 1.228 3.036 1.00 98.06 165 ASP A N 1
ATOM 1229 C CA . ASP A 1 165 ? -10.392 1.992 1.795 1.00 98.06 165 ASP A CA 1
ATOM 1230 C C . ASP A 1 165 ? -8.963 2.334 1.361 1.00 98.06 165 ASP A C 1
ATOM 1232 O O . ASP A 1 165 ? -8.257 3.089 2.032 1.00 98.06 165 ASP A O 1
ATOM 1236 N N . VAL A 1 166 ? -8.522 1.750 0.248 1.00 98.38 166 VAL A N 1
ATOM 1237 C CA . VAL A 1 166 ? -7.273 2.133 -0.414 1.00 98.38 166 VAL A CA 1
ATOM 1238 C C . VAL A 1 166 ? -7.635 2.792 -1.736 1.00 98.38 166 VAL A C 1
ATOM 1240 O O . VAL A 1 166 ? -7.946 2.098 -2.712 1.00 98.38 166 VAL A O 1
ATOM 1243 N N . SER A 1 167 ? -7.621 4.125 -1.787 1.00 98.56 167 SER A N 1
ATOM 1244 C CA . SER A 1 167 ? -8.110 4.840 -2.964 1.00 98.56 167 SER A CA 1
ATOM 1245 C C . SER A 1 167 ? -7.346 6.083 -3.381 1.00 98.56 167 SER A C 1
ATOM 1247 O O . SER A 1 167 ? -6.711 6.744 -2.575 1.00 98.56 167 SER A O 1
ATOM 1249 N N . HIS A 1 168 ? -7.420 6.430 -4.666 1.00 98.69 168 HIS A N 1
ATOM 1250 C CA . HIS A 1 168 ? -6.781 7.636 -5.211 1.00 98.69 168 HIS A CA 1
ATOM 1251 C C . HIS A 1 168 ? -5.254 7.680 -5.021 1.00 98.69 168 HIS A C 1
ATOM 1253 O O . HIS A 1 168 ? -4.669 8.758 -4.986 1.00 98.69 168 HIS A O 1
ATOM 1259 N N . ASN A 1 169 ? -4.584 6.532 -4.883 1.00 98.69 169 ASN A N 1
ATOM 1260 C CA . ASN A 1 169 ? -3.126 6.484 -4.777 1.00 98.69 169 ASN A CA 1
ATOM 1261 C C . ASN A 1 169 ? -2.476 6.275 -6.151 1.00 98.69 169 ASN A C 1
ATOM 1263 O O . ASN A 1 169 ? -3.039 5.620 -7.031 1.00 98.69 169 ASN A O 1
ATOM 1267 N N . ALA A 1 170 ? -1.263 6.790 -6.317 1.00 98.31 170 ALA A N 1
ATOM 1268 C CA . ALA A 1 170 ? -0.402 6.530 -7.461 1.00 98.31 170 ALA A CA 1
ATOM 1269 C C . ALA A 1 170 ? 0.736 5.585 -7.055 1.00 98.31 170 ALA A C 1
ATOM 1271 O O . ALA A 1 170 ? 1.444 5.837 -6.085 1.00 98.31 170 ALA A O 1
ATOM 1272 N N . PHE A 1 171 ? 0.934 4.515 -7.816 1.00 97.75 171 PHE A N 1
ATOM 1273 C CA . PHE A 1 171 ? 1.969 3.512 -7.610 1.00 97.75 171 PHE A CA 1
ATOM 1274 C C . PHE A 1 171 ? 2.892 3.480 -8.828 1.00 97.75 171 PHE A C 1
ATOM 1276 O O . PHE A 1 171 ? 2.456 3.176 -9.940 1.00 97.75 171 PHE A O 1
ATOM 1283 N N . VAL A 1 172 ? 4.169 3.787 -8.618 1.00 95.50 172 VAL A N 1
ATOM 1284 C CA . VAL A 1 172 ? 5.237 3.662 -9.615 1.00 95.50 172 VAL A CA 1
ATOM 1285 C C . VAL A 1 172 ? 6.121 2.501 -9.187 1.00 95.50 172 VAL A C 1
ATOM 1287 O O . VAL A 1 172 ? 6.963 2.639 -8.300 1.00 95.50 172 VAL A O 1
ATOM 1290 N N . LEU A 1 173 ? 5.866 1.341 -9.778 1.00 91.50 173 LEU A N 1
ATOM 1291 C CA . LEU A 1 173 ? 6.314 0.055 -9.266 1.00 91.50 173 LEU A CA 1
ATOM 1292 C C . LEU A 1 173 ? 7.483 -0.502 -10.059 1.00 91.50 173 LEU A C 1
ATOM 1294 O O . LEU A 1 173 ? 7.437 -0.573 -11.284 1.00 91.50 173 LEU A O 1
ATOM 1298 N N . GLY A 1 174 ? 8.498 -0.972 -9.354 1.00 87.69 174 GLY A N 1
ATOM 1299 C CA . GLY A 1 174 ? 9.582 -1.728 -9.957 1.00 87.69 174 GLY A CA 1
ATOM 1300 C C . GLY A 1 174 ? 10.869 -1.610 -9.168 1.00 87.69 174 GLY A C 1
ATOM 1301 O O . GLY A 1 174 ? 11.030 -0.720 -8.333 1.00 87.69 174 GLY A O 1
ATOM 1302 N N . VAL A 1 175 ? 11.787 -2.515 -9.480 1.00 83.75 175 VAL A N 1
ATOM 1303 C CA . VAL A 1 175 ? 13.120 -2.591 -8.883 1.00 83.75 175 VAL A CA 1
ATOM 1304 C C . VAL A 1 175 ? 14.176 -2.460 -9.957 1.00 83.75 175 VAL A C 1
ATOM 1306 O O . VAL A 1 175 ? 14.083 -3.103 -11.003 1.00 83.75 175 VAL A O 1
ATOM 1309 N N . ALA A 1 176 ? 15.217 -1.684 -9.678 1.00 74.19 176 ALA A N 1
ATOM 1310 C CA . ALA A 1 176 ? 16.451 -1.768 -10.432 1.00 74.19 176 ALA A CA 1
ATOM 1311 C C . ALA A 1 176 ? 17.327 -2.880 -9.827 1.00 74.19 176 ALA A C 1
ATOM 1313 O O . ALA A 1 176 ? 17.782 -2.775 -8.690 1.00 74.19 176 ALA A O 1
ATOM 1314 N N . ASN A 1 177 ? 17.628 -3.918 -10.611 1.00 71.62 177 ASN A N 1
ATOM 1315 C CA . ASN A 1 177 ? 18.687 -4.914 -10.359 1.00 71.62 177 ASN A CA 1
ATOM 1316 C C . ASN A 1 177 ? 18.356 -6.104 -9.439 1.00 71.62 177 ASN A C 1
ATOM 1318 O O . ASN A 1 177 ? 19.262 -6.874 -9.113 1.00 71.62 177 ASN A O 1
ATOM 1322 N N . VAL A 1 178 ? 17.097 -6.311 -9.046 1.00 71.75 178 VAL A N 1
ATOM 1323 C CA . VAL A 1 178 ? 16.698 -7.492 -8.259 1.00 71.75 178 VAL A CA 1
ATOM 1324 C C . VAL A 1 178 ? 15.585 -8.249 -8.976 1.00 71.75 178 VAL A C 1
ATOM 1326 O O . VAL A 1 178 ? 14.545 -7.689 -9.305 1.00 71.75 178 VAL A O 1
ATOM 1329 N N . ALA A 1 179 ? 15.792 -9.541 -9.218 1.00 70.94 179 ALA A N 1
ATOM 1330 C CA . ALA A 1 179 ? 14.772 -10.428 -9.765 1.00 70.94 179 ALA A CA 1
ATOM 1331 C C . ALA A 1 179 ? 13.843 -10.907 -8.634 1.00 70.94 179 ALA A C 1
ATOM 1333 O O . ALA A 1 179 ? 14.046 -11.976 -8.064 1.00 70.94 179 ALA A O 1
ATOM 1334 N N . THR A 1 180 ? 12.846 -10.096 -8.282 1.00 80.81 180 THR A N 1
ATOM 1335 C CA . THR A 1 180 ? 11.810 -10.428 -7.287 1.00 80.81 180 THR A CA 1
ATOM 1336 C C . THR A 1 180 ? 10.414 -10.164 -7.847 1.00 80.81 180 THR A C 1
ATOM 1338 O O . THR A 1 180 ? 10.270 -9.444 -8.838 1.00 80.81 180 THR A O 1
ATOM 1341 N N . SER A 1 181 ? 9.390 -10.746 -7.219 1.00 84.81 181 SER A N 1
ATOM 1342 C CA . SER A 1 181 ? 8.014 -10.281 -7.394 1.00 84.81 181 SER A CA 1
ATOM 1343 C C . SER A 1 181 ? 7.845 -8.904 -6.753 1.00 84.81 181 SER A C 1
ATOM 1345 O O . SER A 1 181 ? 8.428 -8.650 -5.702 1.00 84.81 181 SER A O 1
ATOM 1347 N N . VAL A 1 182 ? 7.028 -8.057 -7.365 1.00 87.88 182 VAL A N 1
ATOM 1348 C CA . VAL A 1 182 ? 6.673 -6.691 -6.985 1.00 87.88 182 VAL A CA 1
ATOM 1349 C C . VAL A 1 182 ? 5.154 -6.568 -7.040 1.00 87.88 182 VAL A C 1
ATOM 1351 O O . VAL A 1 182 ? 4.514 -6.953 -8.021 1.00 87.88 182 VAL A O 1
ATOM 1354 N N . PHE A 1 183 ? 4.572 -5.998 -5.987 1.00 91.44 183 PHE A N 1
ATOM 1355 C CA . PHE A 1 183 ? 3.126 -5.842 -5.853 1.00 91.44 183 PHE A CA 1
ATOM 1356 C C . PHE A 1 183 ? 2.766 -4.397 -5.505 1.00 91.44 183 PHE A C 1
ATOM 1358 O O . PHE A 1 183 ? 3.303 -3.833 -4.548 1.00 91.44 183 PHE A O 1
ATOM 1365 N N . GLY A 1 184 ? 1.819 -3.814 -6.242 1.00 95.00 184 GLY A N 1
ATOM 1366 C CA . GLY A 1 184 ? 1.272 -2.497 -5.919 1.00 95.00 184 GLY A CA 1
ATOM 1367 C C . GLY A 1 184 ? 0.470 -2.522 -4.630 1.00 95.00 184 GLY A C 1
ATOM 1368 O O . GLY A 1 184 ? 0.867 -1.933 -3.630 1.00 95.00 184 GLY A O 1
ATOM 1369 N N . ILE A 1 185 ? -0.637 -3.256 -4.635 1.00 97.00 185 ILE A N 1
ATOM 1370 C CA . ILE A 1 185 ? -1.416 -3.543 -3.429 1.00 97.00 185 ILE A CA 1
ATOM 1371 C C . ILE A 1 185 ? -1.505 -5.052 -3.250 1.00 97.00 185 ILE A C 1
ATOM 1373 O O . ILE A 1 185 ? -1.810 -5.769 -4.198 1.00 97.00 185 ILE A O 1
ATOM 1377 N N . SER A 1 186 ? -1.282 -5.530 -2.030 1.00 95.31 186 SER A N 1
ATOM 1378 C CA . SER A 1 186 ? -1.433 -6.928 -1.642 1.00 95.31 186 SER A CA 1
ATOM 1379 C C . SER A 1 186 ? -2.406 -7.032 -0.466 1.00 95.31 186 SER A C 1
ATOM 1381 O O . SER A 1 186 ? -2.098 -6.581 0.636 1.00 95.31 186 SER A O 1
ATOM 1383 N N . ALA A 1 187 ? -3.585 -7.615 -0.690 1.00 94.06 187 ALA A N 1
ATOM 1384 C CA . ALA A 1 187 ? -4.647 -7.736 0.316 1.00 94.06 187 ALA A CA 1
ATOM 1385 C C . ALA A 1 187 ? -4.936 -9.208 0.656 1.00 94.06 187 ALA A C 1
ATOM 1387 O O . ALA A 1 187 ? -5.348 -9.980 -0.209 1.00 94.06 187 ALA A O 1
ATOM 1388 N N . HIS A 1 188 ? -4.718 -9.599 1.916 1.00 93.06 188 HIS A N 1
ATOM 1389 C CA . HIS A 1 188 ? -4.803 -10.984 2.394 1.00 93.06 188 HIS A CA 1
ATOM 1390 C C . HIS A 1 188 ? -5.804 -11.106 3.549 1.00 93.06 188 HIS A C 1
ATOM 1392 O O . HIS A 1 188 ? -5.614 -10.490 4.595 1.00 93.06 188 HIS A O 1
ATOM 1398 N N . THR A 1 189 ? -6.847 -11.925 3.410 1.00 92.69 189 THR A N 1
ATOM 1399 C CA . THR A 1 189 ? -7.884 -12.069 4.451 1.00 92.69 189 THR A CA 1
ATOM 1400 C C . THR A 1 189 ? -8.506 -10.708 4.791 1.00 92.69 189 THR A C 1
ATOM 1402 O O . THR A 1 189 ? -8.485 -10.255 5.936 1.00 92.69 189 THR A O 1
ATOM 1405 N N . VAL A 1 190 ? -8.988 -9.996 3.769 1.00 93.25 190 VAL A N 1
ATOM 1406 C CA . VAL A 1 190 ? -9.578 -8.658 3.921 1.00 93.25 190 VAL A CA 1
ATOM 1407 C C . VAL A 1 190 ? -11.056 -8.692 3.544 1.00 93.25 190 VAL A C 1
ATOM 1409 O O . VAL A 1 190 ? -11.423 -9.275 2.522 1.00 93.25 190 VAL A O 1
ATOM 1412 N N . THR A 1 191 ? -11.907 -8.066 4.361 1.00 95.25 191 THR A N 1
ATOM 1413 C CA . THR A 1 191 ? -13.367 -8.127 4.203 1.00 95.25 191 THR A CA 1
ATOM 1414 C C . THR A 1 191 ? -14.046 -6.760 4.163 1.00 95.25 191 THR A C 1
ATOM 1416 O O . THR A 1 191 ? -13.573 -5.834 4.808 1.00 95.25 191 THR A O 1
ATOM 1419 N N . LYS A 1 192 ? -15.176 -6.608 3.460 1.00 96.75 192 LYS A N 1
ATOM 1420 C CA . LYS A 1 192 ? -15.964 -5.352 3.437 1.00 96.75 192 LYS A CA 1
ATOM 1421 C C . LYS A 1 192 ? -15.134 -4.117 3.059 1.00 96.75 192 LYS A C 1
ATOM 1423 O O . LYS A 1 192 ? -15.313 -3.048 3.634 1.00 96.75 192 LYS A O 1
ATOM 1428 N N . SER A 1 193 ? -14.198 -4.285 2.134 1.00 97.38 193 SER A N 1
ATOM 1429 C CA . SER A 1 193 ? -13.166 -3.293 1.817 1.00 97.38 193 SER A CA 1
ATOM 1430 C C . SER A 1 193 ? -13.167 -2.930 0.339 1.00 97.38 193 SER A C 1
ATOM 1432 O O . SER A 1 193 ? -13.737 -3.638 -0.496 1.00 97.38 193 SER A O 1
ATOM 1434 N N . ILE A 1 194 ? -12.519 -1.811 0.019 1.00 98.06 194 ILE A N 1
ATOM 1435 C CA . ILE A 1 194 ? -12.502 -1.230 -1.319 1.00 98.06 194 ILE A CA 1
ATOM 1436 C C . ILE A 1 194 ? -11.067 -0.869 -1.717 1.00 98.06 194 ILE A C 1
ATOM 1438 O O . ILE A 1 194 ? -10.328 -0.256 -0.949 1.00 98.06 194 ILE A O 1
ATOM 1442 N N . ILE A 1 195 ? -10.695 -1.221 -2.947 1.00 98.56 195 ILE A N 1
ATOM 1443 C CA . ILE A 1 195 ? -9.536 -0.675 -3.658 1.00 98.56 195 ILE A CA 1
ATOM 1444 C C . ILE A 1 195 ? -10.069 0.082 -4.871 1.00 98.56 195 ILE A C 1
ATOM 1446 O O . ILE A 1 195 ? -10.604 -0.542 -5.796 1.00 98.56 195 ILE A O 1
ATOM 1450 N N . SER A 1 196 ? -9.957 1.413 -4.887 1.00 98.62 196 SER A N 1
ATOM 1451 C CA . SER A 1 196 ? -10.540 2.188 -5.987 1.00 98.62 196 SER A CA 1
ATOM 1452 C C . SER A 1 196 ? -9.794 3.434 -6.430 1.00 98.62 196 SER A C 1
ATOM 1454 O O . SER A 1 196 ? -9.080 4.046 -5.654 1.00 98.62 196 SER A O 1
ATOM 1456 N N . TYR A 1 197 ? -9.958 3.835 -7.692 1.00 98.75 197 TYR A N 1
ATOM 1457 C CA . TYR A 1 197 ? -9.347 5.063 -8.224 1.00 98.75 197 TYR A CA 1
ATOM 1458 C C . TYR A 1 197 ? -7.816 5.134 -8.086 1.00 98.75 197 TYR A C 1
ATOM 1460 O O . TYR A 1 197 ? -7.241 6.217 -8.132 1.00 98.75 197 TYR A O 1
ATOM 1468 N N . ASN A 1 198 ? -7.128 4.001 -7.920 1.00 98.69 198 ASN A N 1
ATOM 1469 C CA . ASN A 1 198 ? -5.671 3.981 -7.870 1.00 98.69 198 ASN A CA 1
ATOM 1470 C C . ASN A 1 198 ? -5.086 3.893 -9.282 1.00 98.69 198 ASN A C 1
ATOM 1472 O O . ASN A 1 198 ? -5.665 3.262 -10.169 1.00 98.69 198 ASN A O 1
ATOM 1476 N N . THR A 1 199 ? -3.915 4.492 -9.477 1.00 98.19 199 THR A N 1
ATOM 1477 C CA . THR A 1 199 ? -3.139 4.386 -10.715 1.00 98.19 199 THR A CA 1
ATOM 1478 C C . THR A 1 199 ? -1.871 3.590 -10.458 1.00 98.19 199 THR A C 1
ATOM 1480 O O . THR A 1 199 ? -1.141 3.893 -9.522 1.00 98.19 199 THR A O 1
ATOM 1483 N N . PHE A 1 200 ? -1.582 2.607 -11.301 1.00 96.62 200 PHE A N 1
ATOM 1484 C CA . PHE A 1 200 ? -0.381 1.784 -11.242 1.00 96.62 200 PHE A CA 1
ATOM 1485 C C . PHE A 1 200 ? 0.359 1.907 -12.565 1.00 96.62 200 PHE A C 1
ATOM 1487 O O . PHE A 1 200 ? -0.269 1.836 -13.623 1.00 96.62 200 PHE A O 1
ATOM 1494 N N . ARG A 1 201 ? 1.676 2.081 -12.499 1.00 93.81 201 ARG A N 1
ATOM 1495 C CA . ARG A 1 201 ? 2.559 2.045 -13.664 1.00 93.81 201 ARG A CA 1
ATOM 1496 C C . ARG A 1 201 ? 3.892 1.401 -13.335 1.00 93.81 201 ARG A C 1
ATOM 1498 O O . ARG A 1 201 ? 4.340 1.468 -12.189 1.00 93.81 201 ARG A O 1
ATOM 1505 N N . GLU A 1 202 ? 4.535 0.831 -14.341 1.00 90.56 202 GLU A N 1
ATOM 1506 C CA . GLU A 1 202 ? 5.906 0.353 -14.215 1.00 90.56 202 GLU A CA 1
ATOM 1507 C C . GLU A 1 202 ? 6.886 1.525 -14.065 1.00 90.56 202 GLU A C 1
ATOM 1509 O O . GLU A 1 202 ? 6.738 2.617 -14.627 1.00 90.56 202 GLU A O 1
ATOM 1514 N N . ARG A 1 203 ? 7.908 1.300 -13.245 1.00 89.94 203 ARG A N 1
ATOM 1515 C CA . ARG A 1 203 ? 9.064 2.171 -13.114 1.00 89.94 203 ARG A CA 1
ATOM 1516 C C . ARG A 1 203 ? 10.024 1.894 -14.266 1.00 89.94 203 ARG A C 1
ATOM 1518 O O . ARG A 1 203 ? 10.413 0.758 -14.508 1.00 89.94 203 ARG A O 1
ATOM 1525 N N . THR A 1 204 ? 10.472 2.946 -14.943 1.00 86.25 204 THR A N 1
ATOM 1526 C CA . THR A 1 204 ? 11.473 2.830 -16.010 1.00 86.25 204 THR A CA 1
ATOM 1527 C C . THR A 1 204 ? 12.719 2.079 -15.529 1.00 86.25 204 THR A C 1
ATOM 1529 O O . THR A 1 204 ? 13.292 2.432 -14.499 1.00 86.25 204 THR A O 1
ATOM 1532 N N . GLY A 1 205 ? 13.151 1.074 -16.297 1.00 83.75 205 GLY A N 1
ATOM 1533 C CA . GLY A 1 205 ? 14.310 0.240 -15.961 1.00 83.75 205 GLY A CA 1
ATOM 1534 C C . GLY A 1 205 ? 14.015 -0.896 -14.975 1.00 83.75 205 GLY A C 1
ATOM 1535 O O . GLY A 1 205 ? 14.956 -1.466 -14.428 1.00 83.75 205 GLY A O 1
ATOM 1536 N N . ASN A 1 206 ? 12.739 -1.216 -14.740 1.00 84.38 206 ASN A N 1
ATOM 1537 C CA . ASN A 1 206 ? 12.329 -2.335 -13.902 1.00 84.38 206 ASN A CA 1
ATOM 1538 C C . ASN A 1 206 ? 12.900 -3.678 -14.399 1.00 84.38 206 ASN A C 1
ATOM 1540 O O . ASN A 1 206 ? 12.877 -3.989 -15.589 1.00 84.38 206 ASN A O 1
ATOM 1544 N N . THR A 1 207 ? 13.377 -4.490 -13.456 1.00 85.44 207 THR A N 1
ATOM 1545 C CA . THR A 1 207 ? 13.879 -5.852 -13.693 1.00 85.44 207 THR A CA 1
ATOM 1546 C C . THR A 1 207 ? 13.102 -6.919 -12.913 1.00 85.44 207 THR A C 1
ATOM 1548 O O . THR A 1 207 ? 13.582 -8.048 -12.788 1.00 85.44 207 THR A O 1
ATOM 1551 N N . ALA A 1 208 ? 11.946 -6.576 -12.333 1.00 83.44 208 ALA A N 1
ATOM 1552 C CA . ALA A 1 208 ? 11.109 -7.521 -11.596 1.00 83.44 208 ALA A CA 1
ATOM 1553 C C . ALA A 1 208 ? 10.662 -8.689 -12.490 1.00 83.44 208 ALA A C 1
ATOM 1555 O O . ALA A 1 208 ? 10.334 -8.511 -13.664 1.00 83.44 208 ALA A O 1
ATOM 1556 N N . VAL A 1 209 ? 10.626 -9.891 -11.914 1.00 81.62 209 VAL A N 1
ATOM 1557 C CA . VAL A 1 209 ? 10.190 -11.112 -12.622 1.00 81.62 209 VAL A CA 1
ATOM 1558 C C . VAL A 1 209 ? 8.677 -11.311 -12.590 1.00 81.62 209 VAL A C 1
ATOM 1560 O O . VAL A 1 209 ? 8.153 -12.115 -13.352 1.00 81.62 209 VAL A O 1
ATOM 1563 N N . ASP A 1 210 ? 8.002 -10.610 -11.684 1.00 84.62 210 ASP A N 1
ATOM 1564 C CA . ASP A 1 210 ? 6.554 -10.620 -11.520 1.00 84.62 210 ASP A CA 1
ATOM 1565 C C . ASP A 1 210 ? 6.135 -9.244 -10.998 1.00 84.62 210 ASP A C 1
ATOM 1567 O O . ASP A 1 210 ? 6.421 -8.895 -9.860 1.00 84.62 210 ASP A O 1
ATOM 1571 N N . LEU A 1 211 ? 5.518 -8.437 -11.849 1.00 87.81 211 LEU A N 1
ATOM 1572 C CA . LEU A 1 211 ? 5.052 -7.094 -11.544 1.00 87.81 211 LEU A CA 1
ATOM 1573 C C . LEU A 1 211 ? 3.524 -7.082 -11.605 1.00 87.81 211 LEU A C 1
ATOM 1575 O O . LEU A 1 211 ? 2.943 -6.981 -12.687 1.00 87.81 211 LEU A O 1
ATOM 1579 N N . THR A 1 212 ? 2.869 -7.165 -10.447 1.00 91.00 212 THR A N 1
ATOM 1580 C CA . THR A 1 212 ? 1.403 -7.158 -10.352 1.00 91.00 212 THR A CA 1
ATOM 1581 C C . THR A 1 212 ? 0.887 -5.838 -9.778 1.00 91.00 212 THR A C 1
ATOM 1583 O O . THR A 1 212 ? 1.356 -5.374 -8.735 1.00 91.00 212 THR A O 1
ATOM 1586 N N . GLY A 1 213 ? -0.145 -5.263 -10.398 1.00 94.38 213 GLY A N 1
ATOM 1587 C CA . GLY A 1 213 ? -0.844 -4.092 -9.863 1.00 94.38 213 GLY A CA 1
ATOM 1588 C C . GLY A 1 213 ? -1.537 -4.397 -8.532 1.00 94.38 213 GLY A C 1
ATOM 1589 O O . GLY A 1 213 ? -1.177 -3.845 -7.490 1.00 94.38 213 GLY A O 1
ATOM 1590 N N . ILE A 1 214 ? -2.515 -5.307 -8.554 1.00 95.56 214 ILE A N 1
ATOM 1591 C CA . ILE A 1 214 ? -3.285 -5.698 -7.366 1.00 95.56 214 ILE A CA 1
ATOM 1592 C C . ILE A 1 214 ? -3.231 -7.214 -7.178 1.00 95.56 214 ILE A C 1
ATOM 1594 O O . ILE A 1 214 ? -3.771 -7.975 -7.980 1.00 95.56 214 ILE A O 1
ATOM 1598 N N . ARG A 1 215 ? -2.630 -7.647 -6.071 1.00 93.56 215 ARG A N 1
ATOM 1599 C CA . ARG A 1 215 ? -2.617 -9.033 -5.615 1.00 93.56 215 ARG A CA 1
ATOM 1600 C C . ARG A 1 215 ? -3.588 -9.224 -4.457 1.00 93.56 215 ARG A C 1
ATOM 1602 O O . ARG A 1 215 ? -3.632 -8.442 -3.510 1.00 93.56 215 ARG A O 1
ATOM 1609 N N . THR A 1 216 ? -4.361 -10.295 -4.512 1.00 92.50 216 THR A N 1
ATOM 1610 C CA . THR A 1 216 ? -5.393 -10.592 -3.519 1.00 92.50 216 THR A CA 1
ATOM 1611 C C . THR A 1 216 ? -5.327 -12.040 -3.063 1.00 92.50 216 THR A C 1
ATOM 1613 O O . THR A 1 216 ? -4.772 -12.897 -3.750 1.00 92.50 216 THR A O 1
ATOM 1616 N N . GLN A 1 217 ? -5.838 -12.300 -1.863 1.00 92.25 217 GLN A N 1
ATOM 1617 C CA . GLN A 1 217 ? -5.956 -13.635 -1.296 1.00 92.25 217 GLN A CA 1
ATOM 1618 C C . GLN A 1 217 ? -7.061 -13.651 -0.233 1.00 92.25 217 GLN A C 1
ATOM 1620 O O . GLN A 1 217 ? -7.007 -12.875 0.719 1.00 92.25 217 GLN A O 1
ATOM 1625 N N . ALA A 1 218 ? -8.008 -14.588 -0.345 1.00 91.44 218 ALA A N 1
ATOM 1626 C CA . ALA A 1 218 ? -9.053 -14.826 0.661 1.00 91.44 218 ALA A CA 1
ATOM 1627 C C . ALA A 1 218 ? -9.885 -13.569 0.992 1.00 91.44 218 ALA A C 1
ATOM 1629 O O . ALA A 1 218 ? -9.969 -13.141 2.142 1.00 91.44 218 ALA A O 1
ATOM 1630 N N . LEU A 1 219 ? -10.472 -12.947 -0.031 1.00 92.12 219 LEU A N 1
ATOM 1631 C CA . LEU A 1 219 ? -11.299 -11.747 0.131 1.00 92.12 219 LEU A CA 1
ATOM 1632 C C . LEU A 1 219 ? -12.756 -12.086 0.481 1.00 92.12 219 LEU A C 1
ATOM 1634 O O . LEU A 1 219 ? -13.261 -13.133 0.093 1.00 92.12 219 LEU A O 1
ATOM 1638 N N . THR A 1 220 ? -13.481 -11.217 1.185 1.00 94.81 220 THR A N 1
ATOM 1639 C CA . THR A 1 220 ? -14.944 -11.375 1.359 1.00 94.81 220 THR A CA 1
ATOM 1640 C C . THR A 1 220 ? -15.660 -10.034 1.301 1.00 94.81 220 THR A C 1
ATOM 1642 O O . THR A 1 220 ? -15.244 -9.107 1.984 1.00 94.81 220 THR A O 1
ATOM 1645 N N . ASP A 1 221 ? -16.732 -9.903 0.521 1.00 96.06 221 ASP A N 1
ATOM 1646 C CA . ASP A 1 221 ? -17.450 -8.627 0.343 1.00 96.06 221 ASP A CA 1
ATOM 1647 C C . ASP A 1 221 ? -16.494 -7.492 -0.078 1.00 96.06 221 ASP A C 1
ATOM 1649 O O . ASP A 1 221 ? -16.377 -6.465 0.591 1.00 96.06 221 ASP A O 1
ATOM 1653 N N . PHE A 1 222 ? -15.724 -7.705 -1.145 1.00 96.12 222 PHE A N 1
ATOM 1654 C CA . PHE A 1 222 ? -14.612 -6.825 -1.519 1.00 96.12 222 PHE A CA 1
ATOM 1655 C C . PHE A 1 222 ? -14.832 -6.195 -2.895 1.00 96.12 222 PHE A C 1
ATOM 1657 O O . PHE A 1 222 ? -15.252 -6.875 -3.832 1.00 96.12 222 PHE A O 1
ATOM 1664 N N . ASN A 1 223 ? -14.521 -4.907 -3.043 1.00 98.06 223 ASN A N 1
ATOM 1665 C CA . ASN A 1 223 ? -14.679 -4.185 -4.305 1.00 98.06 223 ASN A CA 1
ATOM 1666 C C . ASN A 1 223 ? -13.336 -3.671 -4.841 1.00 98.06 223 ASN A C 1
ATOM 1668 O O . ASN A 1 223 ? -12.628 -2.932 -4.162 1.00 98.06 223 ASN A O 1
ATOM 1672 N N . ILE A 1 224 ? -13.009 -4.022 -6.083 1.00 98.25 224 ILE A N 1
ATOM 1673 C CA . ILE A 1 224 ? -11.875 -3.484 -6.836 1.00 98.25 224 ILE A CA 1
ATOM 1674 C C . ILE A 1 224 ? -12.439 -2.707 -8.023 1.00 98.25 224 ILE A C 1
ATOM 1676 O O . ILE A 1 224 ? -12.897 -3.310 -8.998 1.00 98.25 224 ILE A O 1
ATOM 1680 N N . SER A 1 225 ? -12.430 -1.372 -7.969 1.00 98.44 225 SER A N 1
ATOM 1681 C CA . SER A 1 225 ? -13.067 -0.588 -9.032 1.00 98.44 225 SER A CA 1
ATOM 1682 C C . SER A 1 225 ? -12.401 0.720 -9.419 1.00 98.44 225 SER A C 1
ATOM 1684 O O . SER A 1 225 ? -11.761 1.365 -8.605 1.00 98.44 225 SER A O 1
ATOM 1686 N N . HIS A 1 226 ? -12.590 1.152 -10.667 1.00 98.62 226 HIS A N 1
ATOM 1687 C CA . HIS A 1 226 ? -12.075 2.436 -11.168 1.00 98.62 226 HIS A CA 1
ATOM 1688 C C . HIS A 1 226 ? -10.549 2.591 -11.072 1.00 98.62 226 HIS A C 1
ATOM 1690 O O . HIS A 1 226 ? -10.042 3.708 -11.091 1.00 98.62 226 HIS A O 1
ATOM 1696 N N . ASN A 1 227 ? -9.797 1.494 -10.968 1.00 98.50 227 ASN A N 1
ATOM 1697 C CA . ASN A 1 227 ? -8.341 1.552 -10.978 1.00 98.50 227 ASN A CA 1
ATOM 1698 C C . ASN A 1 227 ? -7.823 1.605 -12.418 1.00 98.50 227 ASN A C 1
ATOM 1700 O O . ASN A 1 227 ? -8.407 1.005 -13.321 1.00 98.50 227 ASN A O 1
ATOM 1704 N N . THR A 1 228 ? -6.708 2.299 -12.619 1.00 97.81 228 THR A N 1
ATOM 1705 C CA . THR A 1 228 ? -5.969 2.331 -13.884 1.00 97.81 228 THR A CA 1
ATOM 1706 C C . THR A 1 228 ? -4.642 1.618 -13.686 1.00 97.81 228 THR A C 1
ATOM 1708 O O . THR A 1 228 ? -3.787 2.092 -12.949 1.00 97.81 228 THR A O 1
ATOM 1711 N N . ILE A 1 229 ? -4.469 0.466 -14.318 1.00 95.25 229 ILE A N 1
ATOM 1712 C CA . ILE A 1 229 ? -3.296 -0.390 -14.186 1.00 95.25 229 ILE A CA 1
ATOM 1713 C C . ILE A 1 229 ? -2.607 -0.440 -15.544 1.00 95.25 229 ILE A C 1
ATOM 1715 O O . ILE A 1 229 ? -3.146 -1.032 -16.474 1.00 95.25 229 ILE A O 1
ATOM 1719 N N . LYS A 1 230 ? -1.454 0.213 -15.675 1.00 92.06 230 LYS A N 1
ATOM 1720 C CA . LYS A 1 230 ? -0.719 0.333 -16.936 1.00 92.06 230 LYS A CA 1
ATOM 1721 C C . LYS A 1 230 ? 0.681 -0.231 -16.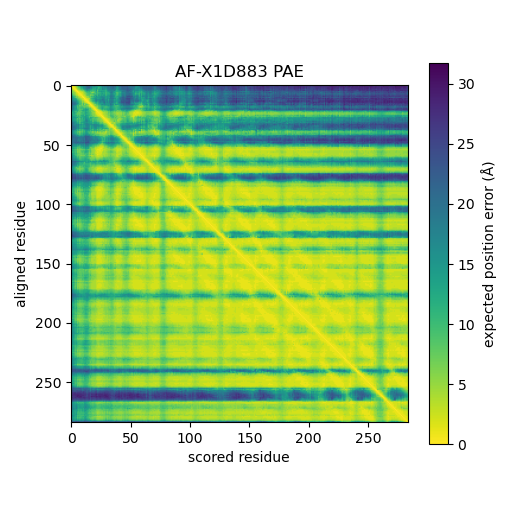804 1.00 92.06 230 LYS A C 1
ATOM 1723 O O . LYS A 1 230 ? 1.276 -0.135 -15.741 1.00 92.06 230 LYS A O 1
ATOM 1728 N N . GLU A 1 231 ? 1.212 -0.782 -17.882 1.00 86.88 231 GLU A N 1
ATOM 1729 C CA . GLU A 1 231 ? 2.623 -1.152 -18.022 1.00 86.88 231 GLU A CA 1
ATOM 1730 C C . GLU A 1 231 ? 3.127 -2.196 -17.005 1.00 86.88 231 GLU A C 1
ATOM 1732 O O . GLU A 1 231 ? 4.312 -2.468 -16.933 1.00 86.88 231 GLU A O 1
ATOM 1737 N N . VAL A 1 232 ? 2.245 -2.831 -16.232 1.00 85.50 232 VAL A N 1
ATOM 1738 C CA . VAL A 1 232 ? 2.592 -3.939 -15.326 1.00 85.50 232 VAL A CA 1
ATOM 1739 C C . VAL A 1 232 ? 2.419 -5.283 -16.034 1.00 85.50 232 VAL A C 1
ATOM 1741 O O . VAL A 1 232 ? 1.682 -5.372 -17.012 1.00 85.50 232 VAL A O 1
ATOM 1744 N N . GLN A 1 233 ? 3.047 -6.347 -15.533 1.00 85.56 233 GLN A N 1
ATOM 1745 C CA . GLN A 1 233 ? 2.933 -7.687 -16.126 1.00 85.56 233 GLN A CA 1
ATOM 1746 C C . GLN A 1 233 ? 1.571 -8.335 -15.840 1.00 85.56 233 GLN A C 1
ATOM 1748 O O . GLN A 1 233 ? 1.007 -8.999 -16.706 1.00 85.56 233 GLN A O 1
ATOM 1753 N N . GLN A 1 234 ? 1.028 -8.119 -14.637 1.00 87.44 234 GLN A N 1
ATOM 1754 C CA . GLN A 1 234 ? -0.277 -8.632 -14.220 1.00 87.44 234 GLN A CA 1
ATOM 1755 C C . GLN A 1 234 ? -1.163 -7.512 -13.675 1.00 87.44 234 GLN A C 1
ATOM 1757 O O . GLN A 1 234 ? -0.746 -6.703 -12.845 1.00 87.44 234 GLN A O 1
ATOM 1762 N N . GLY A 1 235 ? -2.418 -7.471 -14.127 1.00 91.94 235 GLY A N 1
ATOM 1763 C CA . GLY A 1 235 ? -3.386 -6.469 -13.685 1.00 91.94 235 GLY A CA 1
ATOM 1764 C C . GLY A 1 235 ? -3.885 -6.743 -12.266 1.00 91.94 235 GLY A C 1
ATOM 1765 O O . GLY A 1 235 ? -3.446 -6.121 -11.295 1.00 91.94 235 GLY A O 1
ATOM 1766 N N . ILE A 1 236 ? -4.824 -7.685 -12.161 1.00 93.56 236 ILE A N 1
ATOM 1767 C CA . ILE A 1 236 ? -5.433 -8.129 -10.903 1.00 93.56 236 ILE A CA 1
ATOM 1768 C C . ILE A 1 236 ? -5.262 -9.645 -10.789 1.00 93.56 236 ILE A C 1
ATOM 1770 O O . ILE A 1 236 ? -5.746 -10.383 -11.647 1.00 93.56 236 ILE A O 1
ATOM 1774 N N . TYR A 1 237 ? -4.620 -10.105 -9.719 1.00 91.00 237 TYR A N 1
ATOM 1775 C CA . TYR A 1 237 ? -4.315 -11.516 -9.482 1.00 91.00 237 TYR A CA 1
ATOM 1776 C C . TYR A 1 237 ? -4.814 -11.980 -8.105 1.00 91.00 237 TYR A C 1
ATOM 1778 O O . TYR A 1 237 ? -4.459 -11.404 -7.076 1.00 91.00 237 TYR A O 1
ATOM 1786 N N . ASP A 1 238 ? -5.626 -13.037 -8.064 1.00 86.38 238 ASP A N 1
ATOM 1787 C CA . ASP A 1 238 ? -5.994 -13.756 -6.836 1.00 86.38 238 ASP A CA 1
ATOM 1788 C C . ASP A 1 238 ? -5.116 -14.999 -6.669 1.00 86.38 238 ASP A C 1
ATOM 1790 O O . ASP A 1 238 ? -5.160 -15.936 -7.469 1.00 86.38 238 ASP A O 1
ATOM 1794 N N . ALA A 1 239 ? -4.325 -15.014 -5.601 1.00 82.25 239 ALA A N 1
ATOM 1795 C CA . ALA A 1 239 ? -3.367 -16.072 -5.327 1.00 82.25 239 ALA A CA 1
ATOM 1796 C C . ALA A 1 239 ? -3.982 -17.305 -4.638 1.00 82.25 239 ALA A C 1
ATOM 1798 O O . ALA A 1 239 ? -3.293 -18.321 -4.526 1.00 82.25 239 ALA A O 1
ATOM 1799 N N . ALA A 1 240 ? -5.228 -17.250 -4.145 1.00 74.50 240 ALA A N 1
ATOM 1800 C CA . ALA A 1 240 ? -5.842 -18.367 -3.419 1.00 74.50 240 ALA A CA 1
ATOM 1801 C C . ALA A 1 240 ? -7.050 -18.955 -4.146 1.00 74.50 240 ALA A C 1
ATOM 1803 O O . ALA A 1 240 ? -8.013 -18.268 -4.461 1.00 74.50 240 ALA A O 1
ATOM 1804 N N . SER A 1 241 ? -7.030 -20.274 -4.334 1.00 63.56 241 SER A N 1
ATOM 1805 C CA . SER A 1 241 ? -7.910 -20.960 -5.281 1.00 63.56 241 SER A CA 1
ATOM 1806 C C . SER A 1 241 ? -9.376 -21.135 -4.863 1.00 63.56 241 SER A C 1
ATOM 1808 O O . SER A 1 241 ? -10.152 -21.601 -5.686 1.00 63.56 241 SER A O 1
ATOM 1810 N N . THR A 1 242 ? -9.789 -20.814 -3.627 1.00 64.94 242 THR A N 1
ATOM 1811 C CA . THR A 1 242 ? -11.200 -21.009 -3.189 1.00 64.94 242 THR A CA 1
ATOM 1812 C C . THR A 1 242 ? -11.684 -20.157 -2.005 1.00 64.94 242 THR A C 1
ATOM 1814 O O . THR A 1 242 ? -12.864 -20.216 -1.662 1.00 64.94 242 THR A O 1
ATOM 1817 N N . ALA A 1 243 ? -10.820 -19.379 -1.346 1.00 80.75 243 ALA A N 1
ATOM 1818 C CA . ALA A 1 243 ? -11.195 -18.677 -0.112 1.00 80.75 243 ALA A CA 1
ATOM 1819 C C . ALA A 1 243 ? -11.898 -17.330 -0.354 1.00 80.75 243 ALA A C 1
ATOM 1821 O O . ALA A 1 243 ? -12.546 -16.810 0.552 1.00 80.75 243 ALA A O 1
ATOM 1822 N N . SER A 1 244 ? -11.766 -16.756 -1.552 1.00 86.94 244 SER A N 1
ATOM 1823 C CA . SER A 1 244 ? -12.386 -15.475 -1.885 1.00 86.94 244 SER A CA 1
ATOM 1824 C C . SER A 1 244 ? -13.889 -15.640 -2.154 1.00 86.94 244 SER A C 1
ATOM 1826 O O . SER A 1 244 ? -14.294 -16.585 -2.838 1.00 86.94 244 SER A O 1
ATOM 1828 N N . SER A 1 245 ? -14.728 -14.734 -1.640 1.00 91.69 245 SER A N 1
ATOM 1829 C CA . SER A 1 245 ? -16.171 -14.722 -1.899 1.00 91.69 245 SER A CA 1
ATOM 1830 C C . SER A 1 245 ? -16.776 -13.317 -2.018 1.00 91.69 245 SER A C 1
ATOM 1832 O O . SER A 1 245 ? -16.297 -12.377 -1.396 1.00 91.69 245 SER A O 1
ATOM 1834 N N . TYR A 1 246 ? -17.839 -13.160 -2.814 1.00 94.62 246 TYR A N 1
ATOM 1835 C CA . TYR A 1 246 ? -18.561 -11.884 -2.970 1.00 94.62 246 TYR A CA 1
ATOM 1836 C C . TYR A 1 246 ? -17.648 -10.720 -3.395 1.00 94.62 246 TYR A C 1
ATOM 1838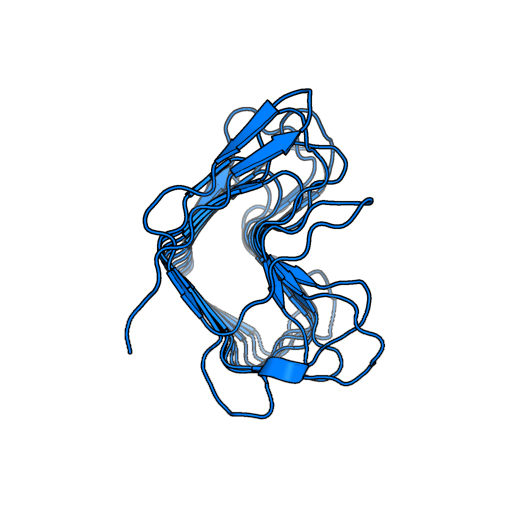 O O . TYR A 1 246 ? -17.679 -9.628 -2.824 1.00 94.62 246 TYR A O 1
ATOM 1846 N N . VAL A 1 247 ? -16.798 -10.963 -4.395 1.00 95.44 247 VAL A N 1
ATOM 1847 C CA . VAL A 1 247 ? -15.875 -9.954 -4.933 1.00 95.44 247 VAL A CA 1
ATOM 1848 C C . VAL A 1 247 ? -16.490 -9.286 -6.161 1.00 95.44 247 VAL A C 1
ATOM 1850 O O . VAL A 1 247 ? -17.004 -9.951 -7.062 1.00 95.44 247 VAL A O 1
ATOM 1853 N N . THR A 1 248 ? -16.415 -7.958 -6.215 1.00 97.56 248 THR A N 1
ATOM 1854 C CA . THR A 1 248 ? -16.765 -7.163 -7.398 1.00 97.56 248 THR A CA 1
ATOM 1855 C C . THR A 1 248 ? -15.506 -6.551 -7.995 1.00 97.56 248 THR A C 1
ATOM 1857 O O . THR A 1 248 ? -14.749 -5.886 -7.295 1.00 97.56 248 THR A O 1
ATOM 1860 N N . ILE A 1 249 ? -15.295 -6.749 -9.295 1.00 97.38 249 ILE A N 1
ATOM 1861 C CA . ILE A 1 249 ? -14.218 -6.131 -10.069 1.00 97.38 249 ILE A CA 1
ATOM 1862 C C . ILE A 1 249 ? -14.858 -5.319 -11.194 1.00 97.38 249 ILE A C 1
ATOM 1864 O O . ILE A 1 249 ? -15.341 -5.887 -12.180 1.00 97.38 249 ILE A O 1
ATOM 1868 N N . ALA A 1 250 ? -14.906 -3.994 -11.047 1.00 98.19 250 ALA A N 1
ATOM 1869 C CA . ALA A 1 250 ? -15.705 -3.152 -11.934 1.00 98.19 250 ALA A CA 1
ATOM 1870 C C . ALA A 1 250 ? -15.013 -1.877 -12.419 1.00 98.19 250 ALA A C 1
ATOM 1872 O O . ALA A 1 250 ? -14.341 -1.195 -11.657 1.00 98.19 250 ALA A O 1
ATOM 1873 N N . SER A 1 251 ? -15.249 -1.490 -13.671 1.00 98.31 251 SER A N 1
ATOM 1874 C CA . SER A 1 251 ? -14.809 -0.190 -14.202 1.00 98.31 251 SER A CA 1
ATOM 1875 C C . SER A 1 251 ? -13.294 0.061 -14.132 1.00 98.31 251 SER A C 1
ATOM 1877 O O . SER A 1 251 ? -12.875 1.209 -14.043 1.00 98.31 251 SER A O 1
ATOM 1879 N N . ASN A 1 252 ? -12.457 -0.980 -14.142 1.00 97.81 252 ASN A N 1
ATOM 1880 C CA . ASN A 1 252 ? -11.002 -0.817 -14.175 1.00 97.81 252 ASN A CA 1
ATOM 1881 C C . ASN A 1 252 ? -10.500 -0.678 -15.620 1.00 97.81 252 ASN A C 1
ATOM 1883 O O . ASN A 1 252 ? -11.070 -1.264 -16.542 1.00 97.81 252 ASN A O 1
ATOM 1887 N N . ILE A 1 253 ? -9.410 0.062 -15.802 1.00 96.81 253 ILE A N 1
ATOM 1888 C CA . ILE A 1 253 ? -8.641 0.142 -17.046 1.00 96.81 253 ILE A CA 1
ATOM 1889 C C . ILE A 1 253 ? -7.353 -0.646 -16.825 1.00 96.81 253 ILE A C 1
ATOM 1891 O O . ILE A 1 253 ? -6.586 -0.304 -15.930 1.00 96.81 253 ILE A O 1
ATOM 1895 N N . ILE A 1 254 ? -7.118 -1.694 -17.609 1.00 94.31 254 ILE A N 1
ATOM 1896 C CA . ILE A 1 254 ? -5.932 -2.548 -17.505 1.00 94.31 254 ILE A CA 1
ATOM 1897 C C . ILE A 1 254 ? -5.238 -2.582 -18.864 1.00 94.31 254 ILE A C 1
ATOM 1899 O O . ILE A 1 254 ? -5.821 -3.026 -19.844 1.00 94.31 254 ILE A O 1
ATOM 1903 N N . GLU A 1 255 ? -4.002 -2.112 -18.905 1.00 90.25 255 GLU A N 1
ATOM 1904 C CA . GLU A 1 255 ? -3.098 -2.112 -20.055 1.00 90.25 255 GLU A CA 1
ATOM 1905 C C . GLU A 1 255 ? -1.796 -2.765 -19.581 1.00 90.25 255 GLU A C 1
ATOM 1907 O O . GLU A 1 255 ? -0.874 -2.085 -19.140 1.00 90.25 255 GLU A O 1
ATOM 1912 N N . ALA A 1 256 ? -1.769 -4.096 -19.534 1.00 70.19 256 ALA A N 1
ATOM 1913 C CA . ALA A 1 256 ? -0.621 -4.847 -19.026 1.00 70.19 256 ALA A CA 1
ATOM 1914 C C . ALA A 1 256 ? 0.305 -5.257 -20.179 1.00 70.19 256 ALA A C 1
ATOM 1916 O O . ALA A 1 256 ? -0.165 -5.535 -21.279 1.00 70.19 256 ALA A O 1
ATOM 1917 N N . ILE A 1 257 ? 1.613 -5.290 -19.926 1.00 70.38 257 ILE A N 1
ATOM 1918 C CA . ILE A 1 257 ? 2.608 -5.688 -20.927 1.00 70.38 257 ILE A CA 1
ATOM 1919 C C . ILE A 1 257 ? 2.919 -7.167 -20.720 1.00 70.38 257 ILE A C 1
ATOM 1921 O O . ILE A 1 257 ? 3.370 -7.577 -19.649 1.00 70.38 257 ILE A O 1
ATOM 1925 N N . ASP A 1 258 ? 2.704 -7.976 -21.755 1.00 63.62 258 ASP A N 1
ATOM 1926 C CA . ASP A 1 258 ? 3.181 -9.355 -21.763 1.00 63.62 258 ASP A CA 1
ATOM 1927 C C . ASP A 1 258 ? 4.702 -9.374 -21.977 1.00 63.62 258 ASP A C 1
ATOM 1929 O O . ASP A 1 258 ? 5.200 -9.307 -23.101 1.00 63.62 258 ASP A O 1
ATOM 1933 N N . ASN A 1 259 ? 5.454 -9.450 -20.878 1.00 57.81 259 ASN A N 1
ATOM 1934 C CA . ASN A 1 259 ? 6.917 -9.503 -20.915 1.00 57.81 259 ASN A CA 1
ATOM 1935 C C . ASN A 1 259 ? 7.477 -10.932 -21.076 1.00 57.81 259 ASN A C 1
ATOM 1937 O O . ASN A 1 259 ? 8.682 -11.136 -20.925 1.00 57.81 259 ASN A O 1
ATOM 1941 N N . GLY A 1 260 ? 6.643 -11.937 -21.385 1.00 51.78 260 GLY A N 1
ATOM 1942 C CA . GLY A 1 260 ? 7.085 -13.266 -21.836 1.00 51.78 260 GLY A CA 1
ATOM 1943 C C . GLY A 1 260 ? 7.852 -14.137 -20.825 1.00 51.78 260 GLY A C 1
ATOM 1944 O O . GLY A 1 260 ? 8.189 -15.278 -21.146 1.00 51.78 260 GLY A O 1
ATOM 1945 N N . ALA A 1 261 ? 8.116 -13.661 -19.605 1.00 52.16 261 ALA A N 1
ATOM 1946 C CA . ALA A 1 261 ? 8.822 -14.400 -18.560 1.00 52.16 261 ALA A CA 1
ATOM 1947 C C . ALA A 1 261 ? 7.980 -14.466 -17.275 1.00 52.16 261 ALA A C 1
ATOM 1949 O O . ALA A 1 261 ? 7.673 -13.441 -16.682 1.00 52.16 261 ALA A O 1
ATOM 1950 N N . GLY A 1 262 ? 7.632 -15.674 -16.818 1.00 50.91 262 GLY A N 1
ATOM 1951 C CA . GLY A 1 262 ? 7.303 -15.921 -15.405 1.00 50.91 262 GLY A CA 1
ATOM 1952 C C . GLY A 1 262 ? 5.875 -16.361 -15.087 1.00 50.91 262 GLY A C 1
ATOM 1953 O O . GLY A 1 262 ? 5.705 -17.426 -14.501 1.00 50.91 262 GLY A O 1
ATOM 1954 N N . ALA A 1 263 ? 4.847 -15.611 -15.476 1.00 51.66 263 ALA A N 1
ATOM 1955 C CA . ALA A 1 263 ? 3.449 -16.005 -15.274 1.00 51.66 263 ALA A CA 1
ATOM 1956 C C . ALA A 1 263 ? 2.544 -15.181 -16.197 1.00 51.66 263 ALA A C 1
ATOM 1958 O O . ALA A 1 263 ? 2.236 -14.026 -15.910 1.00 51.66 263 ALA A O 1
ATOM 1959 N N . GLY A 1 264 ? 2.157 -15.774 -17.329 1.00 49.12 264 GLY A N 1
ATOM 1960 C CA . GLY A 1 264 ? 1.316 -15.126 -18.333 1.00 49.12 264 GLY A CA 1
ATOM 1961 C C . GLY A 1 264 ? -0.028 -14.692 -17.752 1.00 49.12 264 GLY A C 1
ATOM 1962 O O . GLY A 1 264 ? -0.740 -15.498 -17.152 1.00 49.12 264 GLY A O 1
ATOM 1963 N N . GLY A 1 265 ? -0.377 -13.423 -17.941 1.00 59.78 265 GLY A N 1
ATOM 1964 C CA . GLY A 1 265 ? -1.676 -12.913 -17.531 1.00 59.78 265 GLY A CA 1
ATOM 1965 C C . GLY A 1 265 ? -1.814 -11.405 -17.663 1.00 59.78 265 GLY A C 1
ATOM 1966 O O . GLY A 1 265 ? -1.760 -10.692 -16.667 1.00 59.78 265 GLY A O 1
ATOM 1967 N N . VAL A 1 266 ? -2.100 -10.928 -18.874 1.00 67.94 266 VAL A N 1
ATOM 1968 C CA . VAL A 1 266 ? -2.699 -9.600 -19.062 1.00 67.94 266 VAL A CA 1
ATOM 1969 C C . VAL A 1 266 ? -4.144 -9.667 -18.549 1.00 67.94 266 VAL A C 1
ATOM 1971 O O . VAL A 1 266 ? -4.931 -10.498 -19.005 1.00 67.94 266 VAL A O 1
ATOM 1974 N N . GLY A 1 267 ? -4.519 -8.807 -17.597 1.00 86.44 267 GLY A N 1
ATOM 1975 C CA . GLY A 1 267 ? -5.917 -8.648 -17.176 1.00 86.44 267 GLY A CA 1
ATOM 1976 C C . GLY A 1 267 ? -6.233 -9.101 -15.749 1.00 86.44 267 GLY A C 1
ATOM 1977 O O . GLY A 1 267 ? -5.604 -8.647 -14.793 1.00 86.44 267 GLY A O 1
ATOM 1978 N N . ILE A 1 268 ? -7.286 -9.912 -15.604 1.00 91.12 268 ILE A N 1
ATOM 1979 C CA . ILE A 1 268 ? -7.885 -10.299 -14.319 1.00 91.12 268 ILE A CA 1
ATOM 1980 C C . ILE A 1 268 ? -7.847 -11.819 -14.191 1.00 91.12 268 ILE A C 1
ATOM 1982 O O . ILE A 1 268 ? -8.446 -12.526 -15.000 1.00 91.12 268 ILE A O 1
ATOM 1986 N N . PHE A 1 269 ? -7.210 -12.314 -13.136 1.00 89.56 269 PHE A N 1
ATOM 1987 C CA . PHE A 1 269 ? -7.161 -13.729 -12.799 1.00 89.56 269 PHE A CA 1
ATOM 1988 C C . PHE A 1 269 ? -7.675 -13.938 -11.376 1.00 89.56 269 PHE A C 1
ATOM 1990 O O . PHE A 1 269 ? -7.113 -13.397 -10.427 1.00 89.56 269 PHE A O 1
ATOM 1997 N N . THR A 1 270 ? -8.765 -14.690 -11.211 1.00 88.00 270 THR A N 1
ATOM 1998 C CA . THR A 1 270 ? -9.392 -14.875 -9.897 1.00 88.00 270 THR A CA 1
ATOM 1999 C C . THR A 1 270 ? -10.081 -16.226 -9.743 1.00 88.00 270 THR A C 1
ATOM 2001 O O . THR A 1 270 ? -10.611 -16.776 -10.707 1.00 88.00 270 THR A O 1
ATOM 2004 N N . TYR A 1 271 ? -10.096 -16.733 -8.508 1.00 85.81 271 TYR A N 1
ATOM 2005 C CA . TYR A 1 271 ? -10.758 -17.976 -8.114 1.00 85.81 271 TYR A CA 1
ATOM 2006 C C . TYR A 1 271 ? -11.902 -17.746 -7.107 1.00 85.81 271 TYR A C 1
ATOM 2008 O O . TYR A 1 271 ? -12.178 -18.576 -6.241 1.00 85.81 271 TYR A O 1
ATOM 2016 N N . CYS A 1 272 ? -12.554 -16.586 -7.183 1.00 87.12 272 CYS A N 1
ATOM 2017 C CA . CYS A 1 272 ? -13.583 -16.176 -6.234 1.00 87.12 272 CYS A CA 1
ATOM 2018 C C . CYS A 1 272 ? -14.926 -16.904 -6.431 1.00 87.12 272 CYS A C 1
ATOM 2020 O O . CYS A 1 272 ? -15.449 -17.001 -7.542 1.00 87.12 272 CYS A O 1
ATOM 2022 N N . ASN A 1 273 ? -15.555 -17.300 -5.323 1.00 86.88 273 ASN A N 1
ATOM 2023 C CA . ASN A 1 273 ? -16.955 -17.722 -5.288 1.00 86.88 273 ASN A CA 1
ATOM 2024 C C . ASN A 1 273 ? -17.874 -16.485 -5.312 1.00 86.88 273 ASN A C 1
ATOM 2026 O O . ASN A 1 273 ? -17.673 -15.558 -4.539 1.00 86.88 273 ASN A O 1
ATOM 2030 N N . ASN A 1 274 ? -18.907 -16.442 -6.155 1.00 90.25 274 ASN A N 1
ATOM 2031 C CA . ASN A 1 274 ? -19.773 -15.255 -6.318 1.00 90.25 274 ASN A CA 1
ATOM 2032 C C . ASN A 1 274 ? -18.989 -14.004 -6.748 1.00 90.25 274 ASN A C 1
ATOM 2034 O O . ASN A 1 274 ? -18.794 -13.060 -5.984 1.00 90.25 274 ASN A O 1
ATOM 2038 N N . LEU A 1 275 ? -18.526 -14.029 -7.991 1.00 94.00 275 LEU A N 1
ATOM 2039 C CA . LEU A 1 275 ? -17.732 -12.975 -8.600 1.00 94.00 275 LEU A CA 1
ATOM 2040 C C . LEU A 1 275 ? -18.579 -12.150 -9.573 1.00 94.00 275 LEU A C 1
ATOM 2042 O O . LEU A 1 275 ? -19.255 -12.709 -10.438 1.00 94.00 275 LEU A O 1
ATOM 2046 N N . ILE A 1 276 ? -18.485 -10.825 -9.479 1.00 96.38 276 ILE A N 1
ATOM 2047 C CA . ILE A 1 276 ? -19.048 -9.902 -10.469 1.00 96.38 276 ILE A CA 1
ATOM 2048 C C . ILE A 1 276 ? -17.898 -9.188 -11.175 1.00 96.38 276 ILE A C 1
ATOM 2050 O O . ILE A 1 276 ? -17.179 -8.407 -10.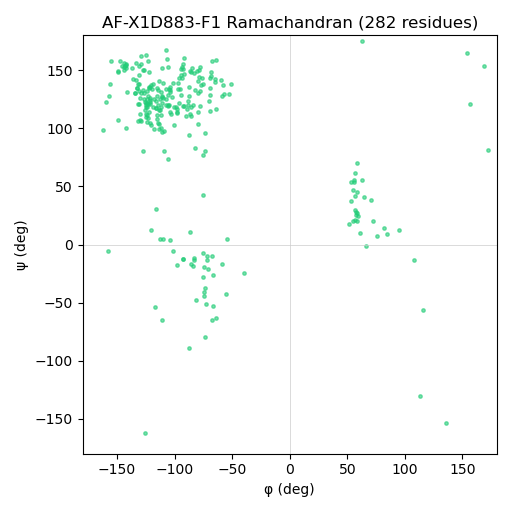558 1.00 96.38 276 ILE A O 1
ATOM 2054 N N . ILE A 1 277 ? -17.752 -9.417 -12.482 1.00 96.12 277 ILE A N 1
ATOM 2055 C CA . ILE A 1 277 ? -16.849 -8.652 -13.353 1.00 96.12 277 ILE A CA 1
ATOM 2056 C C . ILE A 1 277 ? -17.706 -7.818 -14.306 1.00 96.12 277 ILE A C 1
ATOM 2058 O O . ILE A 1 277 ? -18.508 -8.374 -15.053 1.00 96.12 277 ILE A O 1
ATOM 2062 N N . SER A 1 278 ? -17.555 -6.491 -14.300 1.00 97.25 278 SER A N 1
ATOM 2063 C CA . SER A 1 278 ? -18.350 -5.616 -15.180 1.00 97.25 278 SER A CA 1
ATOM 2064 C C . SER A 1 278 ? -17.608 -4.346 -15.596 1.00 97.25 278 SER A C 1
ATOM 2066 O O . SER A 1 278 ? -16.802 -3.815 -14.845 1.00 97.25 278 SER A O 1
ATOM 2068 N N . ASN A 1 279 ? -17.878 -3.836 -16.801 1.00 96.88 279 ASN A N 1
ATOM 2069 C CA . ASN A 1 279 ? -17.378 -2.540 -17.289 1.00 96.88 279 ASN A CA 1
ATOM 2070 C C . ASN A 1 279 ? -15.846 -2.340 -17.254 1.00 96.88 279 ASN A C 1
ATOM 2072 O O . ASN A 1 279 ? -15.386 -1.204 -17.289 1.00 96.88 279 ASN A O 1
ATOM 2076 N N . ASN A 1 280 ? -15.044 -3.408 -17.195 1.00 95.50 280 ASN A N 1
ATOM 2077 C CA . ASN A 1 280 ? -13.586 -3.294 -17.269 1.00 95.50 280 ASN A CA 1
ATOM 2078 C C . ASN A 1 280 ? -13.137 -3.122 -18.728 1.00 95.50 280 ASN A C 1
ATOM 2080 O O . ASN A 1 280 ? -13.667 -3.780 -19.624 1.00 95.50 280 ASN A O 1
ATOM 2084 N N . GLN A 1 281 ? -12.141 -2.269 -18.952 1.00 95.38 281 GLN A N 1
ATOM 2085 C CA . GLN A 1 281 ? -11.448 -2.120 -20.229 1.00 95.38 281 GLN A CA 1
ATOM 2086 C C . GLN A 1 281 ? -10.087 -2.804 -20.109 1.00 95.38 281 GLN A C 1
ATOM 2088 O O . GLN A 1 281 ? -9.261 -2.373 -19.309 1.00 95.38 281 GLN A O 1
ATOM 2093 N N . ILE A 1 282 ? -9.869 -3.881 -20.863 1.00 91.69 282 ILE A N 1
ATOM 2094 C CA . ILE A 1 282 ? -8.613 -4.639 -20.854 1.00 91.69 282 ILE A CA 1
ATOM 2095 C C . ILE A 1 282 ? -7.990 -4.530 -22.244 1.00 91.69 282 ILE A C 1
ATOM 2097 O O . ILE A 1 282 ? -8.592 -4.966 -23.226 1.00 91.69 282 ILE A O 1
ATOM 2101 N N . TYR A 1 283 ? -6.808 -3.930 -22.304 1.00 84.75 283 TYR A N 1
ATOM 2102 C CA . TYR A 1 283 ? -5.972 -3.789 -23.489 1.00 84.75 283 TYR A CA 1
ATOM 2103 C C . TYR A 1 283 ? -4.818 -4.792 -23.372 1.00 84.75 283 TYR A C 1
ATOM 2105 O O . TYR A 1 283 ? -4.200 -4.891 -22.309 1.00 84.75 283 TYR A O 1
ATOM 2113 N N . ALA A 1 284 ? -4.590 -5.553 -24.441 1.00 68.19 284 ALA A N 1
ATOM 2114 C CA . ALA A 1 284 ? -3.539 -6.559 -24.570 1.00 68.19 284 ALA A CA 1
ATOM 2115 C C . ALA A 1 284 ? -2.591 -6.192 -25.711 1.00 68.19 284 ALA A C 1
ATOM 2117 O O . ALA A 1 284 ? -3.071 -5.529 -26.665 1.00 68.19 284 ALA A O 1
#

Sequence (284 aa):
TTYNTVHVDFVNPDGVWVLSEGCKVSNVRIEAESDGIGVFGIGTTLTSSGDDVTIEGCVFDCGAYFTSSYFIKLCEVAFAGASISNLIVKDNNVTAGTSFIAYGSVGYDFFNFNICNNVVEITDVAAATYAIILWANTTGTGIMISNNTFIGPFGVYLRNFTGCDVSHNAFVLGVANVATSVFGISAHTVTKSIISYNTFRERTGNTAVDLTGIRTQALTDFNISHNTIKEVQQGIYDAASTASSYVTIASNIIEAIDNGAGAGGVGIFTYCNNLIISNNQIYA

Mean predicted aligned error: 8.27 Å

Radius of gyration: 18.66 Å; Cα contacts (8 Å, |Δi|>4): 910; chains: 1; bounding box: 50×46×51 Å

Secondary structure (DSSP, 8-state):
----B--EEEEETTEEEEE-TT-EEES-B----TTSEEEEEE-GGGSSS---EEEES-EEE-TTT-SSEEEEEE---S-TT-EEEEEEEES-EEEESSEEEEE-SS-BEEEEEEEES-EEEE---TT---SEEEEEEEEEEEEEEES-EEEES--EEEEEEES-EEES-EEEE--SS---EEEEEEEEEEES-EEES-EEEEPTT---SEEEEEEEES-EEEEEES-EEES-SEEEEE--SS--EEEEEES-EEE----SSS---SSEE---EEEEEES-EEE-

Nearest PDB structures (foldseek):
  5zks-assembly1_A  TM=5.712E-01  e=1.164E-01  Pseudarthrobacter chlorophenolicus A6
  7b8b-assembly2_B  TM=3.316E-01  e=5.222E-02  Arabidopsis thaliana
  2uve-assembly1_A  TM=4.874E-01  e=7.812E-01  Yersinia enterocolitica
  5w6h-assembly1_C  TM=3.140E-01  e=4.986E+00  Kuttervirus CBA120